Protein AF-A0A9P4YPD5-F1 (afdb_monomer_lite)

Radius of gyration: 24.47 Å; chains: 1; bounding box: 58×61×63 Å

Sequence (342 aa):
MALIPAIPLSTSDAGLWSPTLKDQITKSRWRDWAHVLINGTGILNNWKWPDIEGFEEFAGPKIHSAAWDHSVEFEGKLFVYAVVDLDLSGQVLESELKKGDGTEAPGNRQYTFTGADKKGFREDPGSHLEFRKEIEADINIITEEMNRRMGPGNEKLKEFIIPKWSPGCRRISPGDGYLEALVQPNVEPVYGGIKQAVPGGLVSDDGMFHNMDVLACATDFNGAFKPAFKVVNGDGKTVQEDWGDSVNFHFDTFHRTTVFQEECRSWFKDGKIKNRVYLWPGPTVHFLKSIKDSRFEDYDIRWRYGNRFAYLGNGEVKASKMNDVHGLSPYVRSSDYDWDVE

pLDDT: mean 80.29, std 14.9, range [30.77, 96.25]

Secondary structure (DSSP, 8-state):
----PPPP-STTSTT-B--EEE-TTT--EEE--BS-------SS--B-----BTGGG--S-EEETTB--TT---TT--EEEE-SS-SSGGGSSSTTT------S-TTSTT----HHHHHHHHH-HHHHHHHHHHHHH----HHHHHHHHH-S--HHHHHHHS-SS-TTSS-----TTHHHHTTSTT-----SPEEEEETTEEEETT--EEE-SEEEE---B---SS-SS--B-TTS-BHHHH--SHHHHHHHHHHTTSGGGSS--BGGGTTBSSS---S-SS-HHHHHHHHHS--GGGGTPPPSSS-TTGGGTTS--HHHHHT-HHHH-TT--SS-------

InterPro domains:
  IPR036188 FAD/NAD(P)-binding domain superfamily [G3DSA:3.50.50.60] (8-84)
  IPR036188 FAD/NAD(P)-binding domain superfamily [SSF51905] (47-219)

Organism: NCBI:txid1094350

Foldseek 3Di:
DAFDFDQPPDPVCPQKGWGWDADPVVRDIDIDIDNDDDDPCDFFQADDDDPAACPVQAQAAEAELNGGDPVDDDPPWFDDAPDPDPAPSLAPPCVVPDDDDQPDDLLDLPHDDDPVNVVCVVVPVPVVLVSVLVNVVDDDDQLVVLDVLLDPDPVVVSVQPRDPAHPPLAPDDDHPPPSNVCNDPSHDDDRFDWRHAHHQGTAGPVRDGDGGNYYYYHNTRQGCPDPPYWDADNVRDTCVRVVDCAVLVVQQVLCPPPSNQQQDQYVLARRHRGHRGPDDQAAPLLVCVVPVDDPPCVVVDDDPDSHPPCVSPRHDDPCNVVVPSCLSCVVSDSDDDDTDSD

Structure (mmCIF, N/CA/C/O backbone):
data_AF-A0A9P4YPD5-F1
#
_entry.id   AF-A0A9P4YPD5-F1
#
loop_
_atom_site.group_PDB
_atom_site.id
_atom_site.type_symbol
_atom_site.label_atom_id
_atom_site.label_alt_id
_atom_site.label_comp_id
_atom_site.label_asym_id
_atom_site.label_entity_id
_atom_site.label_seq_id
_atom_site.pdbx_PDB_ins_code
_atom_site.Cartn_x
_atom_site.Cartn_y
_atom_site.Cartn_z
_atom_site.occupancy
_atom_site.B_iso_or_equiv
_atom_site.auth_seq_id
_atom_site.auth_comp_id
_atom_site.auth_asym_id
_atom_site.auth_atom_id
_atom_site.pdbx_PDB_model_num
ATOM 1 N N . MET A 1 1 ? -7.946 -13.852 -10.861 1.00 35.94 1 MET A N 1
ATOM 2 C CA . MET A 1 1 ? -7.508 -14.395 -12.170 1.00 35.94 1 MET A CA 1
ATOM 3 C C . MET A 1 1 ? -6.505 -15.500 -11.881 1.00 35.94 1 MET A C 1
ATOM 5 O O . MET A 1 1 ? -5.673 -15.269 -11.023 1.00 35.94 1 MET A O 1
ATOM 9 N N . ALA A 1 2 ? -6.606 -16.688 -12.479 1.00 30.77 2 ALA A N 1
ATOM 10 C CA . ALA A 1 2 ? -5.625 -17.763 -12.293 1.00 30.77 2 ALA A CA 1
ATOM 11 C C . ALA A 1 2 ? -5.105 -18.169 -13.670 1.00 30.77 2 ALA A C 1
ATOM 13 O O . ALA A 1 2 ? -5.659 -19.054 -14.311 1.00 30.77 2 ALA A O 1
ATOM 14 N N . LEU A 1 3 ? -4.080 -17.463 -14.136 1.00 37.81 3 LEU A N 1
ATOM 15 C CA . LEU A 1 3 ? -3.315 -17.858 -15.306 1.00 37.81 3 LEU A CA 1
ATOM 16 C C . LEU A 1 3 ? -2.596 -19.176 -14.991 1.00 37.81 3 LEU A C 1
ATOM 18 O O . LEU A 1 3 ? -2.247 -19.441 -13.842 1.00 37.81 3 LEU A O 1
ATOM 22 N N . ILE A 1 4 ? -2.486 -20.032 -15.998 1.00 35.66 4 ILE A N 1
ATOM 23 C CA . ILE A 1 4 ? -1.706 -21.269 -16.024 1.00 35.66 4 ILE A CA 1
ATOM 24 C C . ILE A 1 4 ? -1.250 -21.353 -17.480 1.00 35.66 4 ILE A C 1
ATOM 26 O O . ILE A 1 4 ? -2.119 -21.498 -18.341 1.00 35.66 4 ILE A O 1
ATOM 30 N N . PRO A 1 5 ? 0.043 -21.198 -17.797 1.00 40.75 5 PRO A N 1
ATOM 31 C CA . PRO A 1 5 ? 0.482 -21.312 -19.181 1.00 40.75 5 PRO A CA 1
ATOM 32 C C . PRO A 1 5 ? 0.382 -22.743 -19.683 1.00 40.75 5 PRO A C 1
ATOM 34 O O . PRO A 1 5 ? 0.614 -23.704 -18.943 1.00 40.75 5 PRO A O 1
ATOM 37 N N . ALA A 1 6 ? 0.000 -22.859 -20.950 1.00 40.41 6 ALA A N 1
ATOM 38 C CA . ALA A 1 6 ? 0.037 -24.111 -21.673 1.00 40.41 6 ALA A CA 1
ATOM 39 C C . ALA A 1 6 ? 1.495 -24.544 -21.867 1.00 40.41 6 ALA A C 1
ATOM 41 O O . ALA A 1 6 ? 2.347 -23.750 -22.257 1.00 40.41 6 ALA A O 1
ATOM 42 N N . ILE A 1 7 ? 1.750 -25.825 -21.620 1.00 41.00 7 ILE A N 1
ATOM 43 C CA . ILE A 1 7 ? 2.896 -26.535 -22.189 1.00 41.00 7 ILE A CA 1
ATOM 44 C C . ILE A 1 7 ? 2.748 -26.409 -23.718 1.00 41.00 7 ILE A C 1
ATOM 46 O O . ILE A 1 7 ? 1.640 -26.668 -24.203 1.00 41.00 7 ILE A O 1
ATOM 50 N N . PRO A 1 8 ? 3.776 -25.986 -24.478 1.00 40.56 8 PRO A N 1
ATOM 51 C CA . PRO A 1 8 ? 3.648 -25.804 -25.921 1.00 40.56 8 PRO A CA 1
ATOM 52 C C . PRO A 1 8 ? 3.219 -27.126 -26.568 1.00 40.56 8 PRO A C 1
ATOM 54 O O . PRO A 1 8 ? 3.899 -28.143 -26.434 1.00 40.56 8 PRO A O 1
ATOM 57 N N . LEU A 1 9 ? 2.054 -27.123 -27.224 1.00 40.12 9 LEU A N 1
ATOM 58 C CA . LEU A 1 9 ? 1.466 -28.320 -27.834 1.00 40.12 9 LEU A CA 1
ATOM 59 C C . LEU A 1 9 ? 1.950 -28.556 -29.272 1.00 40.12 9 LEU A C 1
ATOM 61 O O . LEU A 1 9 ? 1.654 -29.605 -29.839 1.00 40.12 9 LEU A O 1
ATOM 65 N N . SER A 1 10 ? 2.726 -27.641 -29.858 1.00 41.81 10 SER A N 1
ATOM 66 C CA . SER A 1 10 ? 3.400 -27.840 -31.145 1.00 41.81 10 SER A CA 1
ATOM 67 C C . SER A 1 10 ? 4.418 -26.726 -31.429 1.00 41.81 10 SER A C 1
ATOM 69 O O . SER A 1 10 ? 4.403 -25.672 -30.793 1.00 41.81 10 SER A O 1
ATOM 71 N N . THR A 1 11 ? 5.289 -26.926 -32.423 1.00 48.66 11 THR A N 1
ATOM 72 C CA . THR A 1 11 ? 6.271 -25.928 -32.887 1.00 48.66 11 THR A CA 1
ATOM 73 C C . THR A 1 11 ? 5.645 -24.671 -33.509 1.00 48.66 11 THR A C 1
ATOM 75 O O . THR A 1 11 ? 6.367 -23.703 -33.725 1.00 48.66 11 THR A O 1
ATOM 78 N N . SER A 1 12 ? 4.334 -24.652 -33.798 1.00 54.19 12 SER A N 1
ATOM 79 C CA . SER A 1 12 ? 3.632 -23.464 -34.314 1.00 54.19 12 SER A CA 1
ATOM 80 C C . SER A 1 12 ? 3.161 -22.492 -33.228 1.00 54.19 12 SER A C 1
ATOM 82 O O . SER A 1 12 ? 2.806 -21.368 -33.562 1.00 54.19 12 SER A O 1
ATOM 84 N N . ASP A 1 13 ? 3.197 -22.888 -31.949 1.00 59.34 13 ASP A N 1
ATOM 85 C CA . ASP A 1 13 ? 2.732 -22.068 -30.814 1.00 59.34 13 ASP A CA 1
ATOM 86 C C . ASP A 1 13 ? 3.888 -21.389 -30.051 1.00 59.34 13 ASP A C 1
ATOM 88 O O . ASP A 1 13 ? 3.705 -20.844 -28.958 1.00 59.34 13 ASP A O 1
ATOM 92 N N . ALA A 1 14 ? 5.106 -21.435 -30.602 1.00 66.06 14 ALA A N 1
ATOM 93 C CA . ALA A 1 14 ? 6.275 -20.812 -29.995 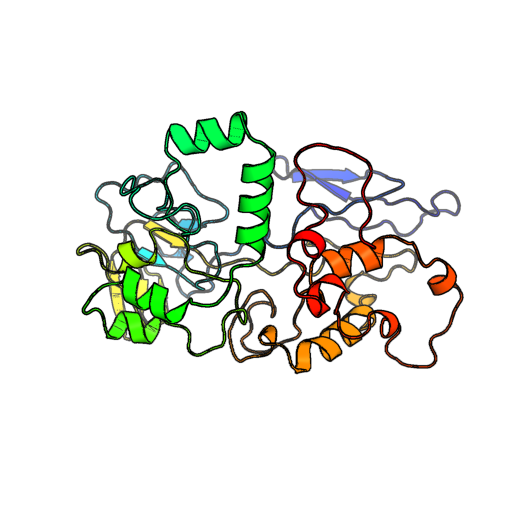1.00 66.06 14 ALA A CA 1
ATOM 94 C C . ALA A 1 14 ? 6.070 -19.290 -29.873 1.00 66.06 14 ALA A C 1
ATOM 96 O O . ALA A 1 14 ? 5.878 -18.597 -30.869 1.00 66.06 14 ALA A O 1
ATOM 97 N N . GLY A 1 15 ? 6.127 -18.770 -28.643 1.00 75.56 15 GLY A N 1
ATOM 98 C CA . GLY A 1 15 ? 6.009 -17.334 -28.364 1.00 75.56 15 GLY A CA 1
ATOM 99 C C . GLY A 1 15 ? 4.598 -16.830 -28.040 1.00 75.56 15 GLY A C 1
ATOM 100 O O . GLY A 1 15 ? 4.417 -15.620 -27.927 1.00 75.56 15 GLY A O 1
ATOM 101 N N . LEU A 1 16 ? 3.609 -17.714 -27.860 1.00 86.06 16 LEU A N 1
ATOM 102 C CA . LEU A 1 16 ? 2.259 -17.326 -27.438 1.00 86.06 16 LEU A CA 1
ATOM 103 C C . LEU A 1 16 ? 2.014 -17.583 -25.947 1.00 86.06 16 LEU A C 1
ATOM 105 O O . LEU A 1 16 ? 2.324 -18.646 -25.409 1.00 86.06 16 LEU A O 1
ATOM 109 N N . TRP A 1 17 ? 1.357 -16.631 -25.287 1.00 86.50 17 TRP A N 1
ATOM 110 C CA . TRP A 1 17 ? 0.732 -16.854 -23.988 1.00 86.50 17 TRP A CA 1
ATOM 111 C C . TRP A 1 17 ? -0.620 -17.533 -24.179 1.00 86.50 17 TRP A C 1
ATOM 113 O O . TRP A 1 17 ? -1.399 -17.122 -25.031 1.00 86.50 17 TRP A O 1
ATOM 123 N N . SER A 1 18 ? -0.922 -18.530 -23.347 1.00 87.75 18 SER A N 1
ATOM 124 C CA . SER A 1 18 ? -2.213 -19.238 -23.334 1.00 87.75 18 SER A CA 1
ATOM 125 C C . SER A 1 18 ? -2.887 -19.127 -21.959 1.00 87.75 18 SER A C 1
ATOM 127 O O . SER A 1 18 ? -2.856 -20.079 -21.174 1.00 87.75 18 SER A O 1
ATOM 129 N N . PRO A 1 19 ? -3.425 -17.950 -21.595 1.00 88.06 19 PRO A N 1
ATOM 130 C CA . PRO A 1 19 ? -4.127 -17.743 -20.335 1.00 88.06 19 PRO A CA 1
ATOM 131 C C . PRO A 1 19 ? -5.354 -18.657 -20.180 1.00 88.06 19 PRO A C 1
ATOM 133 O O . PRO A 1 19 ? -6.169 -18.807 -21.086 1.00 88.06 19 PRO A O 1
ATOM 136 N N . THR A 1 20 ? -5.546 -19.203 -18.976 1.00 90.62 20 THR A N 1
ATOM 137 C CA . THR A 1 20 ? -6.853 -19.722 -18.545 1.00 90.62 20 THR A CA 1
ATOM 138 C C . THR A 1 20 ? -7.568 -18.637 -17.747 1.00 90.62 20 THR A C 1
ATOM 140 O O . THR A 1 20 ? -7.049 -18.140 -16.747 1.00 90.62 20 THR A O 1
ATOM 143 N N . LEU A 1 21 ? -8.765 -18.266 -18.183 1.00 87.94 21 LEU A N 1
ATOM 144 C CA . LEU A 1 21 ? -9.577 -17.219 -17.577 1.00 87.94 21 LEU A CA 1
ATOM 145 C C . LEU A 1 21 ? -10.753 -17.843 -16.819 1.00 87.94 21 LEU A C 1
ATOM 147 O O . LEU A 1 21 ? -11.226 -18.932 -17.152 1.00 87.94 21 LEU A O 1
ATOM 151 N N . LYS A 1 22 ? -11.184 -17.175 -15.743 1.00 91.06 22 LYS A N 1
ATOM 152 C CA . LYS A 1 22 ? -12.322 -17.589 -14.915 1.00 91.06 22 LYS A CA 1
ATOM 153 C C . LYS A 1 22 ? -13.176 -16.380 -14.564 1.00 91.06 22 LYS A C 1
ATOM 155 O O . LYS A 1 22 ? -12.699 -15.478 -13.868 1.00 91.06 22 LYS A O 1
ATOM 160 N N . ASP A 1 23 ? -14.438 -16.432 -14.960 1.00 90.75 23 ASP A N 1
ATOM 161 C CA . ASP A 1 23 ? -15.464 -15.483 -14.544 1.00 90.75 23 ASP A CA 1
ATOM 162 C C . ASP A 1 23 ? -15.709 -15.625 -13.030 1.00 90.75 23 ASP A C 1
ATOM 164 O O . ASP A 1 23 ? -15.876 -16.730 -12.505 1.00 90.75 23 ASP A O 1
ATOM 168 N N . GLN A 1 24 ? -15.672 -14.515 -12.291 1.00 84.19 24 GLN A N 1
ATOM 169 C CA . GLN A 1 24 ? -15.830 -14.544 -10.835 1.00 84.19 24 GLN A CA 1
ATOM 170 C C . GLN A 1 24 ? -17.285 -14.694 -10.378 1.00 84.19 24 GLN A C 1
ATOM 172 O O . GLN A 1 24 ? -17.496 -15.146 -9.254 1.00 84.19 24 GLN A O 1
ATOM 177 N N . ILE A 1 25 ? -18.262 -14.400 -11.232 1.00 90.38 25 ILE A N 1
ATOM 178 C CA . ILE A 1 25 ? -19.697 -14.534 -10.971 1.00 90.38 25 ILE A CA 1
ATOM 179 C C . ILE A 1 25 ? -20.152 -15.925 -11.406 1.00 90.38 25 ILE A C 1
ATOM 181 O O . ILE A 1 25 ? -20.535 -16.744 -10.574 1.00 90.38 25 ILE A O 1
ATOM 185 N N . THR A 1 26 ? -20.032 -16.233 -12.700 1.00 95.88 26 THR A N 1
ATOM 186 C CA . THR A 1 26 ? -20.564 -17.484 -13.270 1.00 95.88 26 THR A CA 1
ATOM 187 C C . THR A 1 26 ? -19.680 -18.692 -12.977 1.00 95.88 26 THR A C 1
ATOM 189 O O . THR A 1 26 ? -20.095 -19.833 -13.162 1.00 95.88 26 THR A O 1
ATOM 192 N N . LYS A 1 27 ? -18.438 -18.453 -12.533 1.00 92.75 27 LYS A N 1
ATOM 193 C CA . LYS A 1 27 ? -17.387 -19.466 -12.333 1.00 92.75 27 LYS A CA 1
ATOM 194 C C . LYS A 1 27 ? -17.001 -20.231 -13.605 1.00 92.75 27 LYS A C 1
ATOM 196 O O . LYS A 1 27 ? -16.184 -21.153 -13.509 1.00 92.75 27 LYS A O 1
ATOM 201 N N . SER A 1 28 ? -17.523 -19.831 -14.766 1.00 94.44 28 SER A N 1
ATOM 202 C CA . SER A 1 28 ? -17.168 -20.389 -16.067 1.00 94.44 28 SER A CA 1
ATOM 203 C C . SER A 1 28 ? -15.684 -20.161 -16.368 1.00 94.44 28 SER A C 1
ATOM 205 O O . SER A 1 28 ? -15.061 -19.224 -15.856 1.00 94.44 28 SER A O 1
ATOM 207 N N . ARG A 1 29 ? -15.091 -21.066 -17.151 1.00 93.88 29 ARG A N 1
ATOM 208 C CA . ARG A 1 29 ? -13.669 -21.041 -17.503 1.00 93.88 29 ARG A CA 1
ATOM 209 C C . ARG A 1 29 ? -13.497 -21.188 -19.002 1.00 93.88 29 ARG A C 1
ATOM 211 O O . ARG A 1 29 ? -14.159 -22.024 -19.611 1.00 93.88 29 ARG A O 1
ATOM 218 N N . TRP A 1 30 ? -12.559 -20.441 -19.563 1.00 92.81 30 TRP A N 1
ATOM 219 C CA . TRP A 1 30 ? -12.167 -20.559 -20.962 1.00 92.81 30 TRP A CA 1
ATOM 220 C C . TRP A 1 30 ? -10.664 -20.334 -21.107 1.00 92.81 30 TRP A C 1
ATOM 222 O O . TRP A 1 30 ? -9.995 -19.889 -20.170 1.00 92.81 30 TRP A O 1
ATOM 232 N N . ARG A 1 31 ? -10.125 -20.696 -22.268 1.00 90.88 31 ARG A N 1
ATOM 233 C CA . ARG A 1 31 ? -8.748 -20.378 -22.643 1.00 90.88 31 ARG A CA 1
ATOM 234 C C . ARG A 1 31 ? -8.773 -19.259 -23.664 1.00 90.88 31 ARG A C 1
ATOM 236 O O . ARG A 1 31 ? -9.685 -19.207 -24.486 1.00 90.88 31 ARG A O 1
ATOM 243 N N . ASP A 1 32 ? -7.766 -18.415 -23.596 1.00 90.94 32 ASP A N 1
ATOM 244 C CA . ASP A 1 32 ? -7.518 -17.366 -24.574 1.00 90.94 32 ASP A CA 1
ATOM 245 C C . ASP A 1 32 ? -6.040 -17.404 -24.976 1.00 90.94 32 ASP A C 1
ATOM 247 O O . ASP A 1 32 ? -5.282 -18.237 -24.464 1.00 90.94 32 ASP A O 1
ATOM 251 N N . TRP A 1 33 ? -5.628 -16.532 -25.887 1.00 90.38 33 TRP A N 1
ATOM 252 C CA . TRP A 1 33 ? -4.246 -16.426 -26.334 1.00 90.38 33 TRP A CA 1
ATOM 253 C C . TRP A 1 33 ? -3.824 -14.970 -26.539 1.00 90.38 33 TRP A C 1
ATOM 255 O O . TRP A 1 33 ? -4.638 -14.101 -26.839 1.00 90.38 33 TRP A O 1
ATOM 265 N N . ALA A 1 34 ? -2.534 -14.691 -26.359 1.00 88.88 34 ALA A N 1
ATOM 266 C CA . ALA A 1 34 ? -1.975 -13.366 -26.609 1.00 88.88 34 ALA A CA 1
ATOM 267 C C . ALA A 1 34 ? -0.490 -13.437 -26.979 1.00 88.88 34 ALA A C 1
ATOM 269 O O . ALA A 1 34 ? 0.244 -14.289 -26.481 1.00 88.88 34 ALA A O 1
ATOM 270 N N . HIS A 1 35 ? -0.031 -12.486 -27.792 1.00 88.44 35 HIS A N 1
ATOM 271 C CA . HIS A 1 35 ? 1.401 -12.281 -28.044 1.00 88.44 35 HIS A CA 1
ATOM 272 C C . HIS A 1 35 ? 2.102 -11.637 -26.840 1.00 88.44 35 HIS A C 1
ATOM 274 O O . HIS A 1 35 ? 3.240 -11.963 -26.520 1.00 88.44 35 HIS A O 1
ATOM 280 N N . VAL A 1 36 ? 1.411 -10.726 -26.149 1.00 88.88 36 VAL A N 1
ATOM 281 C CA . VAL A 1 36 ? 1.935 -9.989 -24.996 1.00 88.88 36 VAL A CA 1
ATOM 282 C C . VAL A 1 36 ? 0.915 -10.057 -23.869 1.00 88.88 36 VAL A C 1
ATOM 284 O O . VAL A 1 36 ? -0.258 -9.750 -24.069 1.00 88.88 36 VAL A O 1
ATOM 287 N N . LEU A 1 37 ? 1.371 -10.443 -22.679 1.00 86.50 37 LEU A N 1
ATOM 288 C CA . LEU A 1 37 ? 0.565 -10.480 -21.465 1.00 86.50 37 LEU A CA 1
ATOM 289 C C . LEU A 1 37 ? 1.100 -9.445 -20.471 1.00 86.50 37 LEU A C 1
ATOM 291 O O . LEU A 1 37 ? 2.210 -9.588 -19.962 1.00 86.50 37 LEU A O 1
ATOM 295 N N . ILE A 1 38 ? 0.303 -8.416 -20.179 1.00 89.62 38 ILE A N 1
ATOM 296 C CA . ILE A 1 38 ? 0.653 -7.365 -19.215 1.00 89.62 38 ILE A CA 1
ATOM 297 C C . ILE A 1 38 ? -0.087 -7.631 -17.903 1.00 89.62 38 ILE A C 1
ATOM 299 O O . ILE A 1 38 ? -1.317 -7.670 -17.871 1.00 89.62 38 ILE A O 1
ATOM 303 N N . ASN A 1 39 ? 0.655 -7.804 -16.806 1.00 85.62 39 ASN A N 1
ATOM 304 C CA . ASN A 1 39 ? 0.067 -7.965 -15.479 1.00 85.62 39 ASN A CA 1
ATOM 305 C C . ASN A 1 39 ? -0.131 -6.607 -14.787 1.00 85.62 39 ASN A C 1
ATOM 307 O O . ASN A 1 39 ? 0.791 -6.083 -14.168 1.00 85.62 39 ASN A O 1
ATOM 311 N N . GLY A 1 40 ? -1.349 -6.074 -14.859 1.00 87.44 40 GLY A N 1
ATOM 312 C CA . GLY A 1 40 ? -1.745 -4.820 -14.212 1.00 87.44 40 GLY A CA 1
ATOM 313 C C . GLY A 1 40 ? -2.526 -4.988 -12.907 1.00 87.44 40 GLY A C 1
ATOM 314 O O . GLY A 1 40 ? -3.290 -4.098 -12.559 1.00 87.44 40 GLY A O 1
ATOM 315 N N . THR A 1 41 ? -2.413 -6.116 -12.192 1.00 84.56 41 THR A N 1
ATOM 316 C CA . THR A 1 41 ? -3.255 -6.351 -10.999 1.00 84.56 41 THR A CA 1
ATOM 317 C C . THR A 1 41 ? -2.930 -5.431 -9.819 1.00 84.56 41 THR A C 1
ATOM 319 O O . THR A 1 41 ? -3.747 -5.295 -8.915 1.00 84.56 41 THR A O 1
ATOM 322 N N . GLY A 1 42 ? -1.747 -4.814 -9.791 1.00 84.62 42 GLY A N 1
ATOM 323 C CA . GLY A 1 42 ? -1.244 -4.085 -8.624 1.00 84.62 42 GLY A CA 1
ATOM 324 C C . GLY A 1 42 ? -0.693 -5.015 -7.535 1.00 84.62 42 GLY A C 1
ATOM 325 O O . GLY A 1 42 ? -0.851 -6.235 -7.610 1.00 84.62 42 GLY A O 1
ATOM 326 N N . ILE A 1 43 ? -0.022 -4.429 -6.539 1.00 82.25 43 ILE A N 1
ATOM 327 C CA . ILE A 1 43 ? 0.669 -5.159 -5.456 1.00 82.25 43 ILE A CA 1
ATOM 328 C C . ILE A 1 43 ? -0.117 -5.206 -4.130 1.00 82.25 43 ILE A C 1
ATOM 330 O O . ILE A 1 43 ? 0.157 -6.064 -3.296 1.00 82.25 43 ILE A O 1
ATOM 334 N N . LEU A 1 44 ? -1.113 -4.325 -3.964 1.00 82.62 44 LEU A N 1
ATOM 335 C CA . LEU A 1 44 ? -1.984 -4.194 -2.786 1.00 82.62 44 LEU A CA 1
ATOM 336 C C . LEU A 1 44 ? -3.451 -4.439 -3.186 1.00 82.62 44 LEU A C 1
ATOM 338 O O . LEU A 1 44 ? -4.272 -3.529 -3.177 1.00 82.62 44 LEU A O 1
ATOM 342 N N . ASN A 1 45 ? -3.764 -5.657 -3.642 1.00 82.38 45 ASN A N 1
ATOM 343 C CA . ASN A 1 45 ? -5.127 -6.042 -4.060 1.00 82.38 45 ASN A CA 1
ATOM 344 C C . ASN A 1 45 ? -5.658 -7.307 -3.365 1.00 82.38 45 ASN A C 1
ATOM 346 O O . ASN A 1 45 ? -6.863 -7.545 -3.351 1.00 82.38 45 ASN A O 1
ATOM 350 N N . ASN A 1 46 ? -4.765 -8.125 -2.803 1.00 83.88 46 ASN A N 1
ATOM 351 C CA . ASN A 1 46 ? -5.090 -9.432 -2.247 1.00 83.88 46 ASN A CA 1
ATOM 352 C C . ASN A 1 46 ? -5.254 -9.320 -0.731 1.00 83.88 46 ASN A C 1
ATOM 354 O O . ASN A 1 46 ? -4.352 -9.678 0.028 1.00 83.88 46 ASN A O 1
ATOM 358 N N . TRP A 1 47 ? -6.368 -8.731 -0.310 1.00 85.75 47 TRP A N 1
ATOM 359 C CA . TRP A 1 47 ? -6.682 -8.528 1.099 1.00 85.75 47 TRP A CA 1
ATOM 360 C C . TRP A 1 47 ? -7.065 -9.842 1.789 1.00 85.75 47 TRP A C 1
ATOM 362 O O . TRP A 1 47 ? -7.406 -10.830 1.133 1.00 85.75 47 TRP A O 1
ATOM 372 N N . LYS A 1 48 ? -6.999 -9.864 3.121 1.00 83.19 48 LYS A N 1
ATOM 373 C CA . LYS A 1 48 ? -7.411 -11.013 3.935 1.00 83.19 48 LYS A CA 1
ATOM 374 C C . LYS A 1 48 ? -8.100 -10.554 5.208 1.00 83.19 48 LYS A C 1
ATOM 376 O O . LYS A 1 48 ? -7.791 -9.490 5.732 1.00 83.19 48 LYS A O 1
ATOM 381 N N . TRP A 1 49 ? -8.985 -11.398 5.719 1.00 89.19 49 TRP A N 1
ATOM 382 C CA . TRP A 1 49 ? -9.501 -11.263 7.075 1.00 89.19 49 TRP A CA 1
ATOM 383 C C . TRP A 1 49 ? -8.388 -11.448 8.119 1.00 89.19 49 TRP A C 1
ATOM 385 O O . TRP A 1 49 ? -7.377 -12.098 7.818 1.00 89.19 49 TRP A O 1
ATOM 395 N N . PRO A 1 50 ? -8.551 -10.888 9.332 1.00 86.44 50 PRO A N 1
ATOM 396 C CA . PRO A 1 50 ? -7.645 -11.169 10.436 1.00 86.44 50 PRO A CA 1
ATOM 397 C C . PRO A 1 50 ? -7.675 -12.658 10.785 1.00 86.44 50 PRO A C 1
ATOM 399 O O . PRO A 1 50 ? -8.726 -13.294 10.778 1.00 86.44 50 PRO A O 1
ATOM 402 N N . ASP A 1 51 ? -6.509 -13.191 11.131 1.00 87.94 51 ASP A N 1
ATOM 403 C CA . ASP A 1 51 ? -6.364 -14.547 11.654 1.00 87.94 51 ASP A CA 1
ATOM 404 C C . ASP A 1 51 ? -6.510 -14.505 13.183 1.00 87.94 51 ASP A C 1
ATOM 406 O O . ASP A 1 51 ? -5.518 -14.433 13.908 1.00 87.94 51 ASP A O 1
ATOM 410 N N . ILE A 1 52 ? -7.757 -14.419 13.660 1.00 90.31 52 ILE A N 1
ATOM 411 C CA . ILE A 1 52 ? -8.099 -14.428 15.091 1.00 90.31 52 ILE A CA 1
ATOM 412 C C . ILE A 1 52 ? -9.071 -15.566 15.402 1.00 90.31 52 ILE A C 1
ATOM 414 O O . ILE A 1 52 ? -9.963 -15.884 14.610 1.00 90.31 52 ILE A O 1
ATOM 418 N N . GLU A 1 53 ? -8.911 -16.172 16.576 1.00 95.12 53 GLU A N 1
ATOM 419 C CA . GLU A 1 53 ? -9.817 -17.208 17.071 1.00 95.12 53 GLU A CA 1
ATOM 420 C C . GLU A 1 53 ? -11.254 -16.667 17.151 1.00 95.12 53 GLU A C 1
ATOM 422 O O . GLU A 1 53 ? -11.465 -15.503 17.481 1.00 95.12 53 GLU A O 1
ATOM 427 N N . GLY A 1 54 ? -12.249 -17.483 16.796 1.00 95.12 54 GLY A N 1
ATOM 428 C CA . GLY A 1 54 ? -13.660 -17.093 16.872 1.00 95.12 54 GLY A CA 1
ATOM 429 C C . GLY A 1 54 ? -14.108 -16.012 15.876 1.00 95.12 54 GLY A C 1
ATOM 430 O O . GLY A 1 54 ? -15.229 -15.526 15.987 1.00 95.12 54 GLY A O 1
ATOM 431 N N . PHE A 1 55 ? -13.298 -15.628 14.874 1.00 93.56 55 PHE A N 1
ATOM 432 C CA . PHE A 1 55 ? -13.669 -14.593 13.883 1.00 93.56 55 PHE A CA 1
ATOM 433 C C . PHE A 1 55 ? -15.035 -14.839 13.212 1.00 93.56 55 PHE A C 1
ATOM 435 O O . PHE A 1 55 ? -15.797 -13.909 12.926 1.00 93.56 55 PHE A O 1
ATOM 442 N N . GLU A 1 56 ? -15.371 -16.107 12.968 1.00 94.88 56 GLU A N 1
ATOM 443 C CA . GLU A 1 56 ? -16.658 -16.486 12.382 1.00 94.88 56 GLU A CA 1
ATOM 444 C C . GLU A 1 56 ? -17.831 -16.448 13.366 1.00 94.88 56 GLU A C 1
ATOM 446 O O . GLU A 1 56 ? -18.979 -16.419 12.932 1.00 94.88 56 GLU A O 1
ATOM 451 N N . GLU A 1 57 ? -17.558 -16.391 14.669 1.00 95.50 57 GLU A N 1
ATOM 452 C CA . GLU A 1 57 ? -18.572 -16.345 15.723 1.00 95.50 57 GLU A CA 1
ATOM 453 C C . GLU A 1 57 ? -19.127 -14.940 15.951 1.00 95.50 57 GLU A C 1
ATOM 455 O O . GLU A 1 57 ? -20.222 -14.816 16.495 1.00 95.50 57 GLU A O 1
ATOM 460 N N . PHE A 1 58 ? -18.410 -13.890 15.530 1.00 94.44 58 PHE A N 1
ATOM 461 C CA . PHE A 1 58 ? -18.901 -12.516 15.612 1.00 94.44 58 PHE A CA 1
ATOM 462 C C . PHE A 1 58 ? -20.229 -12.377 14.854 1.00 94.44 58 PHE A C 1
ATOM 464 O O . PHE A 1 58 ? -20.297 -12.636 13.650 1.00 94.44 58 PHE A O 1
ATOM 471 N N . ALA A 1 59 ? -21.286 -11.976 15.565 1.00 94.88 59 ALA A N 1
ATOM 472 C CA . ALA A 1 59 ? -22.647 -11.990 15.032 1.00 94.88 59 ALA A CA 1
ATOM 473 C C . ALA A 1 59 ? -22.969 -10.767 14.158 1.00 94.88 59 ALA A C 1
ATOM 475 O O . ALA A 1 59 ? -23.912 -10.808 13.365 1.00 94.88 59 ALA A O 1
ATOM 476 N N . GLY A 1 60 ? -22.214 -9.677 14.321 1.00 91.81 60 GLY A N 1
ATOM 477 C CA . GLY A 1 60 ? -22.405 -8.439 13.575 1.00 91.81 60 GLY A CA 1
ATOM 478 C C . GLY A 1 60 ? -21.792 -8.461 12.167 1.00 91.81 60 GLY A C 1
ATOM 479 O O . GLY A 1 60 ? -21.068 -9.392 11.797 1.00 91.81 60 GLY A O 1
ATOM 480 N N . PRO A 1 61 ? -22.039 -7.415 11.357 1.00 92.38 61 PRO A N 1
ATOM 481 C CA . PRO A 1 61 ? -21.395 -7.254 10.060 1.00 92.38 61 PRO A CA 1
ATOM 482 C C . PRO A 1 61 ? -19.868 -7.169 10.180 1.00 92.38 61 PRO A C 1
ATOM 484 O O . PRO A 1 61 ? -19.334 -6.432 11.013 1.00 92.38 61 PRO A O 1
ATOM 487 N N . LYS A 1 62 ? -19.174 -7.891 9.297 1.00 91.12 62 LYS A N 1
ATOM 488 C CA . LYS A 1 62 ? -17.717 -7.846 9.120 1.00 91.12 62 LYS A CA 1
ATOM 489 C C . LYS A 1 62 ? -17.411 -7.124 7.816 1.00 91.12 62 LYS A C 1
ATOM 491 O O . LYS A 1 62 ? -17.870 -7.560 6.762 1.00 91.12 62 LYS A O 1
ATOM 496 N N . ILE A 1 63 ? -16.634 -6.048 7.876 1.00 90.44 63 ILE A N 1
ATOM 497 C CA . ILE A 1 63 ? -16.250 -5.260 6.698 1.00 90.44 63 ILE A CA 1
ATOM 498 C C . ILE A 1 63 ? -14.734 -5.139 6.613 1.00 90.44 63 ILE A C 1
ATOM 500 O O . ILE A 1 63 ? -14.059 -4.998 7.629 1.00 90.44 63 ILE A O 1
ATOM 504 N N . HIS A 1 64 ? -14.188 -5.192 5.401 1.00 89.19 64 HIS A N 1
ATOM 505 C CA . HIS A 1 64 ? -12.761 -4.991 5.163 1.00 89.19 64 HIS A CA 1
ATOM 506 C C . HIS A 1 64 ? -12.547 -3.672 4.418 1.00 89.19 64 HIS A C 1
ATOM 508 O O . HIS A 1 64 ? -13.286 -3.373 3.481 1.00 89.19 64 HIS A O 1
ATOM 514 N N . SER A 1 65 ? -11.518 -2.898 4.770 1.00 85.50 65 SER A N 1
ATOM 515 C CA . SER A 1 65 ? -11.220 -1.601 4.128 1.00 85.50 65 SER A CA 1
ATOM 516 C C . SER A 1 65 ? -11.060 -1.699 2.601 1.00 85.50 65 SER A C 1
ATOM 518 O O . SER A 1 65 ? -11.518 -0.836 1.860 1.00 85.50 65 SER A O 1
ATOM 520 N N . ALA A 1 66 ? -10.465 -2.792 2.117 1.00 86.56 66 ALA A N 1
ATOM 521 C CA . ALA A 1 66 ? -10.304 -3.098 0.689 1.00 86.56 66 ALA A CA 1
ATOM 522 C C . ALA A 1 66 ? -11.542 -3.706 -0.014 1.00 86.56 66 ALA A C 1
ATOM 524 O O . ALA A 1 66 ? -11.508 -3.927 -1.224 1.00 86.56 66 ALA A O 1
ATOM 525 N N . ALA A 1 67 ? -12.609 -4.021 0.722 1.00 88.25 67 ALA A N 1
ATOM 526 C CA . ALA A 1 67 ? -13.853 -4.597 0.205 1.00 88.25 67 ALA A CA 1
ATOM 527 C C . ALA A 1 67 ? -15.038 -4.068 1.021 1.00 88.25 67 ALA A C 1
ATOM 529 O O . ALA A 1 67 ? -15.753 -4.818 1.687 1.00 88.25 67 ALA A O 1
ATOM 530 N N . TRP A 1 68 ? -15.171 -2.744 1.017 1.00 87.81 68 TRP A N 1
ATOM 531 C CA . TRP A 1 68 ? -16.105 -2.032 1.875 1.00 87.81 68 TRP A CA 1
ATOM 532 C C . TRP A 1 68 ? -17.562 -2.322 1.500 1.00 87.81 68 TRP A C 1
ATOM 534 O O . TRP A 1 68 ? -17.955 -2.175 0.341 1.00 87.81 68 TRP A O 1
ATOM 544 N N . ASP A 1 69 ? -18.372 -2.700 2.489 1.00 88.69 69 ASP A N 1
ATOM 545 C CA . ASP A 1 69 ? -19.814 -2.870 2.321 1.00 88.69 69 ASP A CA 1
ATOM 546 C C . ASP A 1 69 ? -20.538 -1.567 2.685 1.00 88.69 69 ASP A C 1
ATOM 548 O O . ASP A 1 69 ? -20.713 -1.228 3.855 1.00 88.69 69 ASP A O 1
ATOM 552 N N . HIS A 1 70 ? -20.970 -0.831 1.661 1.00 89.19 70 HIS A N 1
ATOM 553 C CA . HIS A 1 70 ? -21.690 0.434 1.816 1.00 89.19 70 HIS A CA 1
ATOM 554 C C . HIS A 1 70 ? -23.128 0.280 2.340 1.00 89.19 70 HIS A C 1
ATOM 556 O O . HIS A 1 70 ? -23.778 1.291 2.592 1.00 89.19 70 HIS A O 1
ATOM 562 N N . SER A 1 71 ? -23.645 -0.946 2.485 1.00 90.69 71 SER A N 1
ATOM 563 C CA . SER A 1 71 ? -24.978 -1.185 3.052 1.00 90.69 71 SER A CA 1
ATOM 564 C C . SER A 1 71 ? -24.997 -1.192 4.585 1.00 90.69 71 SER A C 1
ATOM 566 O O . SER A 1 71 ? -26.067 -1.136 5.190 1.00 90.69 71 SER A O 1
ATOM 568 N N . VAL A 1 72 ? -23.826 -1.242 5.227 1.00 88.00 72 VAL A N 1
ATOM 569 C CA . VAL A 1 72 ? -23.715 -1.233 6.687 1.00 88.00 72 VAL A CA 1
ATOM 570 C C . VAL A 1 72 ? -23.901 0.189 7.215 1.00 88.00 72 VAL A C 1
ATOM 572 O O . VAL A 1 72 ? -23.084 1.071 6.972 1.00 88.00 72 VAL A O 1
ATOM 575 N N . GLU A 1 73 ? -24.972 0.410 7.976 1.00 84.62 73 GLU A N 1
ATOM 576 C CA . GLU A 1 73 ? -25.207 1.675 8.683 1.00 84.62 73 GLU A CA 1
ATOM 577 C C . GLU A 1 73 ? -24.374 1.758 9.970 1.00 84.62 73 GLU A C 1
ATOM 579 O O . GLU A 1 73 ? -24.276 0.765 10.696 1.00 84.62 73 GLU A O 1
ATOM 584 N N . PHE A 1 74 ? -23.823 2.936 10.278 1.00 82.06 74 PHE A N 1
ATOM 585 C CA . PHE A 1 74 ? -22.964 3.169 11.453 1.00 82.06 74 PHE A CA 1
ATOM 586 C C . PHE A 1 74 ? -23.600 4.056 12.532 1.00 82.06 74 PHE A C 1
ATOM 588 O O . PHE A 1 74 ? -23.127 4.068 13.667 1.00 82.06 74 PHE A O 1
ATOM 595 N N . GLU A 1 75 ? -24.666 4.788 12.203 1.00 82.94 75 GLU A N 1
ATOM 596 C CA . GLU A 1 75 ? -25.295 5.741 13.122 1.00 82.94 75 GLU A CA 1
ATOM 597 C C . GLU A 1 75 ? -25.812 5.032 14.385 1.00 82.94 75 GLU A C 1
ATOM 599 O O . GLU A 1 75 ? -26.548 4.047 14.305 1.00 82.94 75 GLU A O 1
ATOM 604 N N . GLY A 1 76 ? -25.409 5.526 15.560 1.00 75.94 76 GLY A N 1
ATOM 605 C CA . GLY A 1 76 ? -25.835 4.988 16.856 1.00 75.94 76 GLY A CA 1
ATOM 606 C C . GLY A 1 76 ? -25.277 3.607 17.227 1.00 75.94 76 GLY A C 1
ATOM 607 O O . GLY A 1 76 ? -25.707 3.055 18.238 1.00 75.94 76 GLY A O 1
ATOM 608 N N . LYS A 1 77 ? -24.338 3.048 16.451 1.00 77.50 77 LYS A N 1
ATOM 609 C CA . LYS A 1 77 ? -23.706 1.750 16.735 1.00 77.50 77 LYS A CA 1
ATOM 610 C C . LYS A 1 77 ? -22.394 1.898 17.499 1.00 77.50 77 LYS A C 1
ATOM 612 O O . LYS A 1 77 ? -21.628 2.834 17.267 1.00 77.50 77 LYS A O 1
ATOM 617 N N . LEU A 1 78 ? -22.105 0.941 18.379 1.00 65.62 78 LEU A N 1
ATOM 618 C CA . LEU A 1 78 ? -20.803 0.816 19.023 1.00 65.62 78 LEU A CA 1
ATOM 619 C C . LEU A 1 78 ? -19.825 0.193 18.022 1.00 65.62 78 LEU A C 1
ATOM 621 O O . LEU A 1 78 ? -19.936 -0.977 17.647 1.00 65.62 78 LEU A O 1
ATOM 625 N N . PHE A 1 79 ? -18.891 1.013 17.553 1.00 63.00 79 PHE A N 1
ATOM 626 C CA . PHE A 1 79 ? -17.969 0.681 16.476 1.00 63.00 79 PHE A CA 1
ATOM 627 C C . PHE A 1 79 ? -16.569 0.421 17.026 1.00 63.00 79 PHE A C 1
ATOM 629 O O . PHE A 1 79 ? -15.998 1.287 17.689 1.00 63.00 79 PHE A O 1
ATOM 636 N N . VAL A 1 80 ? -15.988 -0.738 16.706 1.00 61.34 80 VAL A N 1
ATOM 637 C CA . VAL A 1 80 ? -14.550 -0.960 16.888 1.00 61.34 80 VAL A CA 1
ATOM 638 C C . VAL A 1 80 ? -13.884 -1.025 15.524 1.00 61.34 80 VAL A C 1
ATOM 640 O O . VAL A 1 80 ? -14.124 -1.920 14.710 1.00 61.34 80 VAL A O 1
ATOM 643 N N . TYR A 1 81 ? -13.004 -0.053 15.304 1.00 60.53 81 TYR A N 1
ATOM 644 C CA . TYR A 1 81 ? -12.043 -0.067 14.218 1.00 60.53 81 TYR A CA 1
ATOM 645 C C . TYR A 1 81 ? -10.861 -0.950 14.632 1.00 60.53 81 TYR A C 1
ATOM 647 O O . TYR A 1 81 ? -9.964 -0.507 15.349 1.00 60.53 81 TYR A O 1
ATOM 655 N N . ALA A 1 82 ? -10.867 -2.223 14.231 1.00 52.56 82 ALA A N 1
ATOM 656 C CA . ALA A 1 82 ? -9.758 -3.127 14.511 1.00 52.56 82 ALA A CA 1
ATOM 657 C C . ALA A 1 82 ? -8.630 -2.868 13.498 1.00 52.56 82 ALA A C 1
ATOM 659 O O . ALA A 1 82 ? -8.569 -3.465 12.417 1.00 52.56 82 ALA A O 1
ATOM 660 N N . VAL A 1 83 ? -7.729 -1.945 13.849 1.00 57.84 83 VAL A N 1
ATOM 661 C CA . VAL A 1 83 ? -6.475 -1.735 13.117 1.00 57.84 83 VAL A CA 1
ATOM 662 C C . VAL A 1 83 ? -5.524 -2.872 13.458 1.00 57.84 83 VAL A C 1
ATOM 664 O O . VAL A 1 83 ? -4.844 -2.852 14.481 1.00 57.84 83 VAL A O 1
ATOM 667 N N . VAL A 1 84 ? -5.446 -3.862 12.578 1.00 50.12 84 VAL A N 1
ATOM 668 C CA . VAL A 1 84 ? -4.309 -4.779 12.560 1.00 50.12 84 VAL A CA 1
ATOM 669 C C . VAL A 1 84 ? -3.353 -4.236 11.503 1.00 50.12 84 VAL A C 1
ATOM 671 O O . VAL A 1 84 ? -3.514 -4.505 10.322 1.00 50.12 84 VAL A O 1
ATOM 674 N N . ASP A 1 85 ? -2.373 -3.463 11.969 1.00 49.94 85 ASP A N 1
ATOM 675 C CA . ASP A 1 85 ? -1.345 -2.733 11.208 1.00 49.94 85 ASP A CA 1
ATOM 676 C C . ASP A 1 85 ? -1.746 -1.328 10.701 1.00 49.94 85 ASP A C 1
ATOM 678 O O . ASP A 1 85 ? -2.702 -1.125 9.959 1.00 49.94 85 ASP A O 1
ATOM 682 N N . LEU A 1 86 ? -0.973 -0.321 11.123 1.00 50.03 86 LEU A N 1
ATOM 683 C CA . LEU A 1 86 ? -1.188 1.115 10.868 1.00 50.03 86 LEU A CA 1
ATOM 684 C C . LEU A 1 86 ? -0.734 1.566 9.465 1.00 50.03 86 LEU A C 1
ATOM 686 O O . LEU A 1 86 ? -0.457 2.747 9.240 1.00 50.03 86 LEU A O 1
ATOM 690 N N . ASP A 1 87 ? -0.660 0.649 8.504 1.00 49.66 87 ASP A N 1
ATOM 691 C CA . ASP A 1 87 ? -0.158 0.947 7.168 1.00 49.66 87 ASP A CA 1
ATOM 692 C C . ASP A 1 87 ? -1.351 1.260 6.233 1.00 49.66 87 ASP A C 1
ATOM 694 O O . ASP A 1 87 ? -2.104 0.382 5.822 1.00 49.66 87 ASP A O 1
ATOM 698 N N . LEU A 1 88 ? -1.518 2.552 5.899 1.00 42.94 88 LEU A N 1
ATOM 699 C CA . LEU A 1 88 ? -2.403 3.171 4.878 1.00 42.94 88 LEU A CA 1
ATOM 700 C C . LEU A 1 88 ? -3.919 2.929 4.932 1.00 42.94 88 LEU A C 1
ATOM 702 O O . LEU A 1 88 ? -4.679 3.877 4.748 1.00 42.94 88 LEU A O 1
ATOM 706 N N . SER A 1 89 ? -4.380 1.693 5.111 1.00 41.56 89 SER A N 1
ATOM 707 C CA . SER A 1 89 ? -5.788 1.329 4.898 1.00 41.56 89 SER A CA 1
ATOM 708 C C . SER A 1 89 ? -6.731 1.913 5.960 1.00 41.56 89 SER A C 1
ATOM 710 O O . SER A 1 89 ? -7.918 2.091 5.699 1.00 41.56 89 SER A O 1
ATOM 712 N N . GLY A 1 90 ? -6.158 2.316 7.102 1.00 39.59 90 GLY A N 1
ATOM 713 C CA .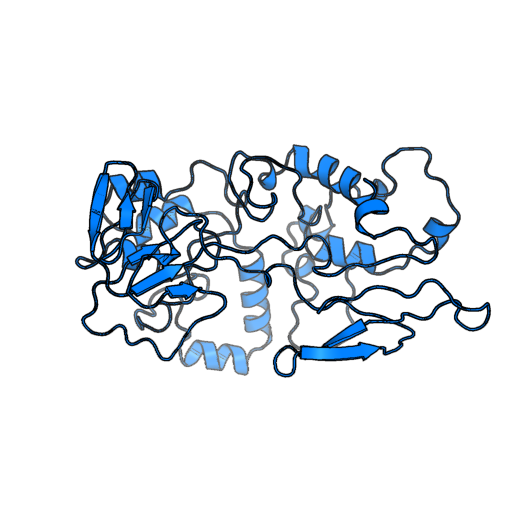 GLY A 1 90 ? -6.795 3.036 8.204 1.00 39.59 90 GLY A CA 1
ATOM 714 C C . GLY A 1 90 ? -7.340 4.435 7.888 1.00 39.59 90 GLY A C 1
ATOM 715 O O . GLY A 1 90 ? -8.164 4.960 8.626 1.00 39.59 90 GLY A O 1
ATOM 716 N N . GLN A 1 91 ? -6.828 5.081 6.834 1.00 46.97 91 GLN A N 1
ATOM 717 C CA . GLN A 1 91 ? -6.828 6.550 6.729 1.00 46.97 91 GLN A CA 1
ATOM 718 C C . GLN A 1 91 ? -7.931 7.124 5.829 1.00 46.97 91 GLN A C 1
ATOM 720 O O . GLN A 1 91 ? -8.174 8.324 5.854 1.00 46.97 91 GLN A O 1
ATOM 725 N N . VAL A 1 92 ? -8.592 6.287 5.022 1.00 40.50 92 VAL A N 1
ATOM 726 C CA . VAL A 1 92 ? -9.517 6.748 3.966 1.00 40.50 92 VAL A CA 1
ATOM 727 C C . VAL A 1 92 ? -10.931 7.028 4.497 1.00 40.50 92 VAL A C 1
ATOM 729 O O . VAL A 1 92 ? -11.701 7.735 3.858 1.00 40.50 92 VAL A O 1
ATOM 732 N N . LEU A 1 93 ? -11.292 6.499 5.667 1.00 39.44 93 LEU A N 1
ATOM 733 C CA . LEU A 1 93 ? -12.693 6.443 6.100 1.00 39.44 93 LEU A CA 1
ATOM 734 C C . LEU A 1 93 ? -13.205 7.696 6.824 1.00 39.44 93 LEU A C 1
ATOM 736 O O . LEU A 1 93 ? -14.415 7.861 6.930 1.00 39.44 93 LEU A O 1
ATOM 740 N N . GLU A 1 94 ? -12.330 8.599 7.275 1.00 44.72 94 GLU A N 1
ATOM 741 C CA . GLU A 1 94 ? -12.745 9.762 8.080 1.00 44.72 94 GLU A CA 1
ATOM 742 C C . GLU A 1 94 ? -12.486 11.128 7.431 1.00 44.72 94 GLU A C 1
ATOM 744 O O . GLU A 1 94 ? -13.073 12.119 7.867 1.00 44.72 94 GLU A O 1
ATOM 749 N N . SER A 1 95 ? -11.693 11.212 6.353 1.00 40.84 95 SER A N 1
ATOM 750 C CA . SER A 1 95 ? -11.448 12.483 5.645 1.00 40.84 95 SER A CA 1
ATOM 751 C C . SER A 1 95 ? -12.713 13.078 5.003 1.00 40.84 95 SER A C 1
ATOM 753 O O . SER A 1 95 ? -12.747 14.260 4.676 1.00 40.84 95 SER A O 1
ATOM 755 N N . GLU A 1 96 ? -13.776 12.281 4.856 1.00 38.19 96 GLU A N 1
ATOM 756 C CA . GLU A 1 96 ? -15.112 12.726 4.431 1.00 38.19 96 GLU A CA 1
ATOM 757 C C . GLU A 1 96 ? -15.925 13.372 5.579 1.00 38.19 96 GLU A C 1
ATOM 759 O O . GLU A 1 96 ? -16.865 14.123 5.320 1.00 38.19 96 GLU A O 1
ATOM 764 N N . LEU A 1 97 ? -15.570 13.123 6.849 1.00 39.88 97 LEU A N 1
ATOM 765 C CA . LEU A 1 97 ? -16.402 13.456 8.016 1.00 39.88 97 LEU A CA 1
ATOM 766 C C . LEU A 1 97 ? -16.052 14.782 8.708 1.00 39.88 97 LEU A C 1
ATOM 768 O O . LEU A 1 97 ? -16.835 15.253 9.534 1.00 39.88 97 LEU A O 1
ATOM 772 N N . LYS A 1 98 ? -14.931 15.438 8.376 1.00 40.66 98 LYS A N 1
ATOM 773 C CA . LYS A 1 98 ? -14.555 16.724 8.993 1.00 40.66 98 LYS A CA 1
ATOM 774 C C . LYS A 1 98 ? -14.058 17.731 7.955 1.00 40.66 98 LYS A C 1
ATOM 776 O O . LYS A 1 98 ? -12.940 17.653 7.464 1.00 40.66 98 LYS A O 1
ATOM 781 N N . LYS A 1 99 ? -14.910 18.713 7.640 1.00 39.75 99 LYS A N 1
ATOM 782 C CA . LYS A 1 99 ? -14.533 19.955 6.946 1.00 39.75 99 LYS A CA 1
ATOM 783 C C . LYS A 1 99 ? -14.258 21.057 7.974 1.00 39.75 99 LYS A C 1
ATOM 785 O O . LYS A 1 99 ? -15.159 21.395 8.737 1.00 39.75 99 LYS A O 1
ATOM 790 N N . GLY A 1 100 ? -13.076 21.667 7.898 1.00 42.50 100 GLY A N 1
ATOM 791 C CA . GLY A 1 100 ? -12.661 22.875 8.636 1.00 42.50 100 GLY A CA 1
ATOM 792 C C . GLY A 1 100 ? -11.391 22.598 9.446 1.00 42.50 100 GLY A C 1
ATOM 793 O O . GLY A 1 100 ? -11.367 21.598 10.145 1.00 42.50 100 GLY A O 1
ATOM 794 N N . ASP A 1 101 ? -10.311 23.375 9.354 1.00 42.28 101 ASP A N 1
ATOM 795 C CA . ASP A 1 101 ? -10.179 24.829 9.218 1.00 42.28 101 ASP A CA 1
ATOM 796 C C . ASP A 1 101 ? -9.034 25.253 8.262 1.00 42.28 101 ASP A C 1
ATOM 798 O O . ASP A 1 101 ? -7.851 25.036 8.478 1.00 42.28 101 ASP A O 1
ATOM 802 N N . GLY A 1 102 ? -9.374 25.909 7.151 1.00 47.06 102 GLY A N 1
ATOM 803 C CA . GLY A 1 102 ? -8.400 26.346 6.140 1.00 47.06 102 GLY A CA 1
ATOM 804 C C . GLY A 1 102 ? -7.550 27.558 6.545 1.00 47.06 102 GLY A C 1
ATOM 805 O O . GLY A 1 102 ? -7.635 28.585 5.875 1.00 47.06 102 GLY A O 1
ATOM 806 N N . THR A 1 103 ? -6.761 27.470 7.620 1.00 44.72 103 THR A N 1
ATOM 807 C CA . THR A 1 103 ? -5.896 28.571 8.099 1.00 44.72 103 THR A CA 1
ATOM 808 C C . THR A 1 103 ? -4.394 28.332 7.955 1.00 44.72 103 THR A C 1
ATOM 810 O O . THR A 1 103 ? -3.611 29.227 8.266 1.00 44.72 103 THR A O 1
ATOM 813 N N . GLU A 1 104 ? -3.966 27.160 7.494 1.00 53.16 104 GLU A N 1
ATOM 814 C CA . GLU A 1 104 ? -2.543 26.859 7.297 1.00 53.16 104 GLU A CA 1
ATOM 815 C C . GLU A 1 104 ? -2.028 27.316 5.915 1.00 53.16 104 GLU A C 1
ATOM 817 O O . GLU A 1 104 ? -2.802 27.796 5.096 1.00 53.16 104 GLU A O 1
ATOM 822 N N . ALA A 1 105 ? -0.718 27.253 5.655 1.00 57.25 105 ALA A N 1
ATOM 823 C CA . ALA A 1 105 ? -0.144 27.595 4.346 1.00 57.25 105 ALA A CA 1
ATOM 824 C C . ALA A 1 105 ? -0.330 26.439 3.336 1.00 57.25 105 ALA A C 1
ATOM 826 O O . ALA A 1 105 ? -0.397 25.288 3.768 1.00 57.25 105 ALA A O 1
ATOM 827 N N . PRO A 1 106 ? -0.336 26.693 2.010 1.00 50.94 106 PRO A N 1
ATOM 828 C CA . PRO A 1 106 ? -0.484 25.652 0.985 1.00 50.94 106 PRO A CA 1
ATOM 829 C C . PRO A 1 106 ? 0.467 24.453 1.106 1.00 50.94 106 PRO A C 1
ATOM 831 O O . PRO A 1 106 ? 0.099 23.359 0.688 1.00 50.94 106 PRO A O 1
ATOM 834 N N . GLY A 1 107 ? 1.664 24.644 1.675 1.00 51.31 107 GLY A N 1
ATOM 835 C CA . GLY A 1 107 ? 2.664 23.587 1.893 1.00 51.31 107 GLY A CA 1
ATOM 836 C C . GLY A 1 107 ? 2.379 22.650 3.074 1.00 51.31 107 GLY A C 1
ATOM 837 O O . GLY A 1 107 ? 3.070 21.649 3.244 1.00 51.31 107 GLY A O 1
ATOM 838 N N . ASN A 1 108 ? 1.357 22.928 3.884 1.00 57.44 108 ASN A N 1
ATOM 839 C CA . ASN A 1 108 ? 0.964 22.042 4.973 1.00 57.44 108 ASN A CA 1
ATOM 840 C C . ASN A 1 108 ? -0.007 20.963 4.478 1.00 57.44 108 ASN A C 1
ATOM 842 O O . ASN A 1 108 ? -0.852 21.208 3.617 1.00 57.44 108 ASN A O 1
ATOM 846 N N . ARG A 1 109 ? 0.067 19.763 5.071 1.00 56.06 109 ARG A N 1
ATOM 847 C CA . ARG A 1 109 ? -0.770 18.613 4.676 1.00 56.06 109 ARG A CA 1
ATOM 848 C C . ARG A 1 109 ? -2.278 18.895 4.766 1.00 56.06 109 ARG A C 1
ATOM 850 O O . ARG A 1 109 ? -3.022 18.403 3.929 1.00 56.06 109 ARG A O 1
ATOM 857 N N . GLN A 1 110 ? -2.708 19.761 5.689 1.00 58.75 110 GLN A N 1
ATOM 858 C CA . GLN A 1 110 ? -4.116 20.113 5.918 1.00 58.75 110 GLN A CA 1
ATOM 859 C C . GLN A 1 110 ? -4.511 21.478 5.325 1.00 58.75 110 GLN A C 1
ATOM 861 O O . GLN A 1 110 ? -5.166 22.291 5.977 1.00 58.75 110 GLN A O 1
ATOM 866 N N . TYR A 1 111 ? -4.141 21.760 4.072 1.00 64.12 111 TYR A N 1
ATOM 867 C CA . TYR A 1 111 ? -4.541 23.006 3.412 1.00 64.12 111 TYR A CA 1
ATOM 868 C C . TYR A 1 111 ? -5.849 22.884 2.617 1.00 64.12 111 TYR A C 1
ATOM 870 O O . TYR A 1 111 ? -5.944 22.165 1.620 1.00 64.12 111 TYR A O 1
ATOM 878 N N . THR A 1 112 ? -6.866 23.664 2.996 1.00 72.75 112 THR A N 1
ATOM 879 C CA . THR A 1 112 ? -8.054 23.847 2.148 1.00 72.75 112 THR A CA 1
ATOM 880 C C . THR A 1 112 ? -7.791 24.948 1.129 1.00 72.75 112 THR A C 1
ATOM 882 O O . THR A 1 112 ? -7.865 26.128 1.463 1.00 72.75 112 THR A O 1
ATOM 885 N N . PHE A 1 113 ? -7.576 24.569 -0.133 1.00 78.75 113 PHE A N 1
ATOM 886 C CA . PHE A 1 113 ? -7.392 25.538 -1.215 1.00 78.75 113 PHE A CA 1
ATOM 887 C C . PHE A 1 113 ? -8.571 26.515 -1.314 1.00 78.75 113 PHE A C 1
ATOM 889 O O . PHE A 1 113 ? -9.718 26.130 -1.599 1.00 78.75 113 PHE A O 1
ATOM 896 N N . THR A 1 114 ? -8.264 27.794 -1.118 1.00 83.06 114 THR A N 1
ATOM 897 C CA . THR A 1 114 ? -9.183 28.919 -1.237 1.00 83.06 114 THR A CA 1
ATOM 898 C C . THR A 1 114 ? -9.617 29.122 -2.691 1.00 83.06 114 THR A C 1
ATOM 900 O O . THR A 1 114 ? -9.080 28.539 -3.640 1.00 83.06 114 THR A O 1
ATOM 903 N N . GLY A 1 115 ? -10.621 29.980 -2.900 1.00 84.00 115 GLY A N 1
ATOM 904 C CA . GLY A 1 115 ? -10.998 30.406 -4.249 1.00 84.00 115 GLY A CA 1
ATOM 905 C C . GLY A 1 115 ? -9.851 31.107 -4.987 1.00 84.00 115 GLY A C 1
ATOM 906 O O . GLY A 1 115 ? -9.744 30.959 -6.203 1.00 84.00 115 GLY A O 1
ATOM 907 N N . ALA A 1 116 ? -8.983 31.815 -4.256 1.00 84.00 116 ALA A N 1
ATOM 908 C CA . ALA A 1 116 ? -7.815 32.482 -4.815 1.00 84.00 116 ALA A CA 1
ATOM 909 C C . ALA A 1 116 ? -6.749 31.473 -5.259 1.00 84.00 116 ALA A C 1
ATOM 911 O O . ALA A 1 116 ? -6.275 31.594 -6.382 1.00 84.00 116 ALA A O 1
ATOM 912 N N . ASP A 1 117 ? -6.457 30.434 -4.469 1.00 82.25 117 ASP A N 1
ATOM 913 C CA . ASP A 1 117 ? -5.464 29.413 -4.855 1.00 82.25 117 ASP A CA 1
ATOM 914 C C . ASP A 1 117 ? -5.938 28.620 -6.062 1.00 82.25 117 ASP A C 1
ATOM 916 O O . ASP A 1 117 ? -5.209 28.453 -7.029 1.00 82.25 117 ASP A O 1
ATOM 920 N N . LYS A 1 118 ? -7.208 28.194 -6.060 1.00 86.25 118 LYS A N 1
ATOM 921 C CA . LYS A 1 118 ? -7.800 27.476 -7.199 1.00 86.25 118 LYS A CA 1
ATOM 922 C C . LYS A 1 118 ? -7.793 28.323 -8.465 1.00 86.25 118 LYS A C 1
ATOM 924 O O . LYS A 1 118 ? -7.610 27.783 -9.554 1.00 86.25 118 LYS A O 1
ATOM 929 N N . LYS A 1 119 ? -8.029 29.632 -8.334 1.00 86.12 119 LYS A N 1
ATOM 930 C CA . LYS A 1 119 ? -7.915 30.577 -9.446 1.00 86.12 119 LYS A CA 1
ATOM 931 C C . LYS A 1 119 ? -6.455 30.698 -9.892 1.00 86.12 119 LYS A C 1
ATOM 933 O O . LYS A 1 119 ? -6.195 30.543 -11.078 1.00 86.12 119 LYS A O 1
ATOM 938 N N . GLY A 1 120 ? -5.523 30.857 -8.955 1.00 85.69 120 GLY A N 1
ATOM 939 C CA . GLY A 1 120 ? -4.082 30.884 -9.201 1.00 85.69 120 GLY A CA 1
ATOM 940 C C . GLY A 1 120 ? -3.594 29.641 -9.939 1.00 85.69 120 GLY A C 1
ATOM 941 O O . GLY A 1 120 ? -2.961 29.766 -10.972 1.00 85.69 120 GLY A O 1
ATOM 942 N N . PHE A 1 121 ? -3.990 28.439 -9.521 1.00 87.12 121 PHE A N 1
ATOM 943 C CA . PHE A 1 121 ? -3.599 27.200 -10.200 1.00 87.12 121 PHE A CA 1
ATOM 944 C C . PHE A 1 121 ? -4.142 27.070 -11.622 1.00 87.12 121 PHE A C 1
ATOM 946 O O . PHE A 1 121 ? -3.545 26.384 -12.450 1.00 87.12 121 PHE A O 1
ATOM 953 N N . ARG A 1 122 ? -5.292 27.692 -11.905 1.00 85.62 122 ARG A N 1
ATOM 954 C CA . ARG A 1 122 ? -5.892 27.699 -13.246 1.00 85.62 122 ARG A CA 1
ATOM 955 C C . ARG A 1 122 ? -5.258 28.746 -14.153 1.00 85.62 122 ARG A C 1
ATOM 957 O O . ARG A 1 122 ? -5.114 28.492 -15.342 1.00 85.62 122 ARG A O 1
ATOM 964 N N . GLU A 1 123 ? -4.946 29.917 -13.609 1.00 91.38 123 GLU A N 1
ATOM 965 C CA . GLU A 1 123 ? -4.474 31.078 -14.371 1.00 91.38 123 GLU A CA 1
ATOM 966 C C . GLU A 1 123 ? -2.943 31.162 -14.448 1.00 91.38 123 GLU A C 1
ATOM 968 O O . GLU A 1 123 ? -2.419 31.761 -15.384 1.00 91.38 123 GLU A O 1
ATOM 973 N N . ASP A 1 124 ? -2.232 30.512 -13.525 1.00 87.94 124 ASP A N 1
ATOM 974 C CA . ASP A 1 124 ? -0.773 30.424 -13.466 1.00 87.94 124 ASP A CA 1
ATOM 975 C C . ASP A 1 124 ? -0.300 28.960 -13.316 1.00 87.94 124 ASP A C 1
ATOM 977 O O . ASP A 1 124 ? 0.008 28.474 -12.218 1.00 87.94 124 ASP A O 1
ATOM 981 N N . PRO A 1 125 ? -0.215 28.222 -14.440 1.00 83.81 125 PRO A N 1
ATOM 982 C CA . PRO A 1 125 ? 0.282 26.849 -14.455 1.00 83.81 125 PRO A CA 1
ATOM 983 C C . PRO A 1 125 ? 1.734 26.703 -13.978 1.00 83.81 125 PRO A C 1
ATOM 985 O O . PRO A 1 125 ? 2.125 25.597 -13.600 1.00 83.81 125 PRO A O 1
ATOM 988 N N . GLY A 1 126 ? 2.531 27.781 -14.019 1.00 85.50 126 GLY A N 1
ATOM 989 C CA . GLY A 1 126 ? 3.918 27.792 -13.559 1.00 85.50 126 GLY A CA 1
ATOM 990 C C . GLY A 1 126 ? 3.984 27.660 -12.044 1.00 85.50 126 GLY A C 1
ATOM 991 O O . GLY A 1 126 ? 4.559 26.700 -11.541 1.00 85.50 126 GLY A O 1
ATOM 992 N N . SER A 1 127 ? 3.290 28.536 -11.318 1.00 81.75 127 SER A N 1
ATOM 993 C CA . SER A 1 127 ? 3.237 28.476 -9.850 1.00 81.75 127 SER A CA 1
ATOM 994 C C . SER A 1 127 ? 2.619 27.173 -9.324 1.00 81.75 127 SER A C 1
ATOM 996 O O . SER A 1 127 ? 3.064 26.634 -8.314 1.00 81.75 127 SER A O 1
ATOM 998 N N . HIS A 1 128 ? 1.628 26.604 -10.021 1.00 82.62 128 HIS A N 1
ATOM 999 C CA . HIS A 1 128 ? 1.088 25.288 -9.656 1.00 82.62 128 HIS A CA 1
ATOM 1000 C C . HIS A 1 128 ? 2.080 24.140 -9.911 1.00 82.62 128 HIS A C 1
ATOM 1002 O O . HIS A 1 128 ? 2.081 23.140 -9.192 1.00 82.62 128 HIS A O 1
ATOM 1008 N N . LEU A 1 129 ? 2.915 24.243 -10.949 1.00 83.75 129 LEU A N 1
ATOM 1009 C CA . LEU A 1 129 ? 3.981 23.275 -11.186 1.00 83.75 129 LEU A CA 1
ATOM 1010 C C . LEU A 1 129 ? 5.027 23.332 -10.069 1.00 83.75 129 LEU A C 1
ATOM 1012 O O . LEU A 1 129 ? 5.367 22.277 -9.541 1.00 83.75 129 LEU A O 1
ATOM 1016 N N . GLU A 1 130 ? 5.464 24.532 -9.691 1.00 81.94 130 GLU A N 1
ATOM 1017 C CA . GLU A 1 130 ? 6.401 24.754 -8.583 1.00 81.94 130 GLU A CA 1
ATOM 1018 C C . GLU A 1 130 ? 5.891 24.141 -7.283 1.00 81.94 130 GLU A C 1
ATOM 1020 O O . GLU A 1 130 ? 6.537 23.264 -6.716 1.00 81.94 130 GLU A O 1
ATOM 1025 N N . PHE A 1 131 ? 4.656 24.473 -6.906 1.00 81.69 131 PHE A N 1
ATOM 1026 C CA . PHE A 1 131 ? 3.992 23.924 -5.728 1.00 81.69 131 PHE A CA 1
ATOM 1027 C C . PHE A 1 131 ? 4.016 22.384 -5.670 1.00 81.69 131 PHE A C 1
ATOM 1029 O O . PHE A 1 131 ? 4.333 21.790 -4.641 1.00 81.69 131 PHE A O 1
ATOM 1036 N N . ARG A 1 132 ? 3.711 21.704 -6.786 1.00 82.75 132 ARG A N 1
ATOM 1037 C CA . ARG A 1 132 ? 3.736 20.230 -6.841 1.00 82.75 132 ARG A CA 1
ATOM 1038 C C . ARG A 1 132 ? 5.144 19.661 -6.696 1.00 82.75 132 ARG A C 1
ATOM 1040 O O . ARG A 1 132 ? 5.297 18.580 -6.135 1.00 82.75 132 ARG A O 1
ATOM 1047 N N . LYS A 1 133 ? 6.153 20.350 -7.232 1.00 78.75 133 LYS A N 1
ATOM 1048 C CA . LYS A 1 133 ? 7.552 19.920 -7.143 1.00 78.75 133 LYS A CA 1
ATOM 1049 C C . LYS A 1 133 ? 8.116 20.108 -5.735 1.00 78.75 133 LYS A C 1
ATOM 1051 O O . LYS A 1 133 ? 8.878 19.257 -5.289 1.00 78.75 133 LYS A O 1
ATOM 1056 N N . GLU A 1 134 ? 7.705 21.163 -5.036 1.00 75.06 134 GLU A N 1
ATOM 1057 C CA . GLU A 1 134 ? 8.059 21.401 -3.632 1.00 75.06 134 GLU A CA 1
ATOM 1058 C C . GLU A 1 134 ? 7.457 20.335 -2.703 1.00 75.06 134 GLU A C 1
ATOM 1060 O O . GLU A 1 134 ? 8.184 19.767 -1.893 1.00 75.06 134 GLU A O 1
ATOM 1065 N N . ILE A 1 135 ? 6.181 19.962 -2.883 1.00 71.31 135 ILE A N 1
ATOM 1066 C CA . ILE A 1 135 ? 5.551 18.881 -2.096 1.00 71.31 135 ILE A CA 1
ATOM 1067 C C . ILE A 1 135 ? 6.330 17.561 -2.205 1.00 71.31 135 ILE A C 1
ATOM 1069 O O . ILE A 1 135 ? 6.492 16.855 -1.212 1.00 71.31 135 ILE A O 1
ATOM 1073 N N . GLU A 1 136 ? 6.812 17.211 -3.400 1.00 66.88 136 GLU A N 1
ATOM 1074 C CA . GLU A 1 136 ? 7.610 15.993 -3.612 1.00 66.88 136 GLU A CA 1
ATOM 1075 C C . GLU A 1 136 ? 8.974 16.036 -2.895 1.00 66.88 136 GLU A C 1
ATOM 1077 O O . GLU A 1 136 ? 9.556 14.987 -2.616 1.00 66.88 136 GLU A O 1
ATOM 1082 N N . ALA A 1 137 ? 9.494 17.227 -2.586 1.00 63.31 137 ALA A N 1
ATOM 1083 C CA . ALA A 1 137 ? 10.778 17.411 -1.913 1.00 63.31 137 ALA A CA 1
ATOM 1084 C C . ALA A 1 137 ? 10.675 17.430 -0.374 1.00 63.31 137 ALA A C 1
ATOM 1086 O O . ALA A 1 137 ? 11.684 17.215 0.304 1.00 63.31 137 ALA A O 1
ATOM 1087 N N . ASP A 1 138 ? 9.477 17.636 0.181 1.00 61.91 138 ASP A N 1
ATOM 1088 C CA . ASP A 1 138 ? 9.265 17.869 1.611 1.00 61.91 138 ASP A CA 1
ATOM 1089 C C . ASP A 1 138 ? 8.927 16.596 2.400 1.00 61.91 138 ASP A C 1
ATOM 1091 O O . ASP A 1 138 ? 7.787 16.131 2.480 1.00 61.91 138 ASP A O 1
ATOM 1095 N N . ILE A 1 139 ? 9.929 16.047 3.089 1.00 58.09 139 ILE A N 1
ATOM 1096 C CA . ILE A 1 139 ? 9.751 15.007 4.108 1.00 58.09 139 ILE A CA 1
ATOM 1097 C C . ILE A 1 139 ? 10.788 15.250 5.198 1.00 58.09 139 ILE A C 1
ATOM 1099 O O . ILE A 1 139 ? 11.951 15.005 4.909 1.00 58.09 139 ILE A O 1
ATOM 1103 N N . ASN A 1 140 ? 10.420 15.670 6.426 1.00 53.31 140 ASN A N 1
ATOM 1104 C CA . ASN A 1 140 ? 11.309 15.449 7.592 1.00 53.31 140 ASN A CA 1
ATOM 1105 C C . ASN A 1 140 ? 10.785 15.660 9.031 1.00 53.31 140 ASN A C 1
ATOM 1107 O O . ASN A 1 140 ? 11.589 15.562 9.953 1.00 53.31 140 ASN A O 1
ATOM 1111 N N . ILE A 1 141 ? 9.494 15.888 9.309 1.00 63.62 141 ILE A N 1
ATOM 1112 C CA . ILE A 1 141 ? 9.075 16.208 10.697 1.00 63.62 141 ILE A CA 1
ATOM 1113 C C . ILE A 1 141 ? 7.818 15.437 11.126 1.00 63.62 141 ILE A C 1
ATOM 1115 O O . ILE A 1 141 ? 6.765 16.009 11.374 1.00 63.62 141 ILE A O 1
ATOM 1119 N N . ILE A 1 142 ? 7.906 14.105 11.212 1.00 72.69 142 ILE A N 1
ATOM 1120 C CA . ILE A 1 142 ? 6.749 13.276 11.610 1.00 72.69 142 ILE A CA 1
ATOM 1121 C C . ILE A 1 142 ? 6.476 13.386 13.117 1.00 72.69 142 ILE A C 1
ATOM 1123 O O . ILE A 1 142 ? 5.335 13.579 13.521 1.00 72.69 142 ILE A O 1
ATOM 1127 N N . THR A 1 143 ? 7.502 13.288 13.966 1.00 77.06 143 THR A N 1
ATOM 1128 C CA . THR A 1 143 ? 7.311 13.187 15.425 1.00 77.06 143 THR A CA 1
ATOM 1129 C C . THR A 1 143 ? 6.726 14.451 16.052 1.00 77.06 143 THR A C 1
ATOM 1131 O O . THR A 1 143 ? 5.806 14.361 16.868 1.00 77.06 143 THR A O 1
ATOM 1134 N N . GLU A 1 144 ? 7.246 15.629 15.701 1.00 76.44 144 GLU A N 1
ATOM 1135 C CA . GLU A 1 144 ? 6.726 16.895 16.238 1.00 76.44 144 GLU A CA 1
ATOM 1136 C C . GLU A 1 144 ? 5.291 17.124 15.759 1.00 76.44 144 GLU A C 1
ATOM 1138 O O . GLU A 1 144 ? 4.429 17.498 16.552 1.00 76.44 144 GLU A O 1
ATOM 1143 N N . GLU A 1 145 ? 5.008 16.780 14.502 1.00 77.81 145 GLU A N 1
ATOM 1144 C CA . GLU A 1 145 ? 3.679 16.916 13.918 1.00 77.81 145 GLU A CA 1
ATOM 1145 C C . GLU A 1 145 ? 2.658 15.975 14.568 1.00 77.81 145 GLU A C 1
ATOM 1147 O O . GLU A 1 145 ? 1.543 16.388 14.883 1.00 77.81 145 GLU A O 1
ATOM 1152 N N . MET A 1 146 ? 3.041 14.730 14.864 1.00 83.50 146 MET A N 1
ATOM 1153 C CA . MET A 1 146 ? 2.172 13.803 15.594 1.00 83.50 146 MET A CA 1
ATOM 1154 C C . MET A 1 146 ? 1.836 14.319 16.999 1.00 83.50 146 MET A C 1
ATOM 1156 O O . MET A 1 146 ? 0.686 14.227 17.431 1.00 83.50 146 MET A O 1
ATOM 1160 N N . ASN A 1 147 ? 2.818 14.892 17.704 1.00 84.62 147 ASN A N 1
ATOM 1161 C CA . ASN A 1 147 ? 2.589 15.506 19.014 1.00 84.62 147 ASN A CA 1
ATOM 1162 C C . ASN A 1 147 ? 1.663 16.722 18.921 1.00 84.62 147 ASN A C 1
ATOM 1164 O O . ASN A 1 147 ? 0.744 16.846 19.730 1.00 84.62 147 ASN A O 1
ATOM 1168 N N . ARG A 1 148 ? 1.889 17.595 17.932 1.00 84.75 148 ARG A N 1
ATOM 1169 C CA . ARG A 1 148 ? 1.066 18.783 17.688 1.00 84.75 148 ARG A CA 1
ATOM 1170 C C . ARG A 1 148 ? -0.393 18.400 17.436 1.00 84.75 148 ARG A C 1
ATOM 1172 O O . ARG A 1 148 ? -1.276 18.936 18.099 1.00 84.75 148 ARG A O 1
ATOM 1179 N N . ARG A 1 149 ? -0.633 17.444 16.533 1.00 82.38 149 ARG A N 1
ATOM 1180 C CA . ARG A 1 149 ? -1.976 17.023 16.098 1.00 82.38 149 ARG A CA 1
ATOM 1181 C C . ARG A 1 149 ? -2.791 16.316 17.183 1.00 82.38 149 ARG A C 1
ATOM 1183 O O . ARG A 1 149 ? -4.003 16.484 17.237 1.00 82.38 149 ARG A O 1
ATOM 1190 N N . MET A 1 150 ? -2.149 15.562 18.079 1.00 87.00 150 MET A N 1
ATOM 1191 C CA . MET A 1 150 ? -2.837 14.939 19.225 1.00 87.00 150 MET A CA 1
ATOM 1192 C C . MET A 1 150 ? -3.081 15.903 20.401 1.00 87.00 150 MET A C 1
ATOM 1194 O O . MET A 1 150 ? -3.828 15.564 21.320 1.00 87.00 150 MET A O 1
ATOM 1198 N N . GLY A 1 151 ? -2.456 17.087 20.402 1.00 87.62 151 GLY A N 1
ATOM 1199 C CA . GLY A 1 151 ? -2.621 18.094 21.450 1.00 87.62 151 GLY A CA 1
ATOM 1200 C C . GLY A 1 151 ? -2.042 17.693 22.822 1.00 87.62 151 GLY A C 1
ATOM 1201 O O . GLY A 1 151 ? -1.278 16.728 22.942 1.00 87.62 151 GLY A O 1
ATOM 1202 N N . PRO A 1 152 ? -2.342 18.452 23.893 1.00 90.75 152 PRO A N 1
ATOM 1203 C CA . PRO A 1 152 ? -1.895 18.134 25.253 1.00 90.75 152 PRO A CA 1
ATOM 1204 C C . PRO A 1 152 ? -2.583 16.873 25.818 1.00 90.75 152 PRO A C 1
ATOM 1206 O O . PRO A 1 152 ? -3.734 16.591 25.500 1.00 90.75 152 PRO A O 1
ATOM 1209 N N . GLY A 1 153 ? -1.897 16.131 26.698 1.00 92.56 153 GLY A N 1
ATOM 1210 C CA . GLY A 1 153 ? -2.406 14.883 27.291 1.00 92.56 153 GLY A CA 1
ATOM 1211 C C . GLY A 1 153 ? -2.183 13.646 26.412 1.00 92.56 153 GLY A C 1
ATOM 1212 O O . GLY A 1 153 ? -1.292 13.639 25.566 1.00 92.56 153 GLY A O 1
ATOM 1213 N N . ASN A 1 154 ? -2.983 12.590 26.613 1.00 91.56 154 ASN A N 1
ATOM 1214 C CA . ASN A 1 154 ? -2.932 11.343 25.829 1.00 91.56 154 ASN A CA 1
ATOM 1215 C C . ASN A 1 154 ? -1.562 10.633 25.841 1.00 91.56 154 ASN A C 1
ATOM 1217 O O . ASN A 1 154 ? -1.178 10.003 24.860 1.00 91.56 154 ASN A O 1
ATOM 1221 N N . GLU A 1 155 ? -0.821 10.707 26.952 1.00 94.00 155 GLU A N 1
ATOM 1222 C CA . GLU A 1 155 ? 0.568 10.218 27.029 1.00 94.00 155 GLU A CA 1
ATOM 1223 C C . GLU A 1 155 ? 0.709 8.734 26.663 1.00 94.00 155 GLU A C 1
ATOM 1225 O O . GLU A 1 155 ? 1.612 8.364 25.918 1.00 94.00 155 GLU A O 1
ATOM 1230 N N . LYS A 1 156 ? -0.240 7.890 27.091 1.00 92.12 156 LYS A N 1
ATOM 1231 C CA . LYS A 1 156 ? -0.259 6.464 26.729 1.00 92.12 156 LYS A CA 1
ATOM 1232 C C . LYS A 1 156 ? -0.463 6.247 25.223 1.00 92.12 156 LYS A C 1
ATOM 1234 O O . LYS A 1 156 ? 0.171 5.372 24.639 1.00 92.12 156 LYS A O 1
ATOM 1239 N N . LEU A 1 157 ? -1.313 7.057 24.587 1.00 90.62 157 LEU A N 1
ATOM 1240 C CA . LEU A 1 157 ? -1.527 7.022 23.139 1.00 90.62 157 LEU A CA 1
ATOM 1241 C C . LEU A 1 157 ? -0.279 7.479 22.391 1.00 90.62 157 LEU A C 1
ATOM 1243 O O . LEU A 1 157 ? 0.164 6.786 21.482 1.00 90.62 157 LEU A O 1
ATOM 1247 N N . LYS A 1 158 ? 0.311 8.605 22.803 1.00 90.88 158 LYS A N 1
ATOM 1248 C CA . LYS A 1 158 ? 1.547 9.143 22.224 1.00 90.88 158 LYS A CA 1
ATOM 1249 C C . LYS A 1 158 ? 2.688 8.138 22.305 1.00 90.88 158 LYS A C 1
ATOM 1251 O O . LYS A 1 158 ? 3.333 7.882 21.295 1.00 90.88 158 LYS A O 1
ATOM 1256 N N . GLU A 1 159 ? 2.894 7.526 23.470 1.00 91.00 159 GLU A N 1
ATOM 1257 C CA . GLU A 1 159 ? 3.914 6.492 23.662 1.00 91.00 159 GLU A CA 1
ATOM 1258 C C . GLU A 1 159 ? 3.706 5.287 22.733 1.00 91.00 159 GLU A C 1
ATOM 1260 O O . GLU A 1 159 ? 4.677 4.702 22.245 1.00 91.00 159 GLU A O 1
ATOM 1265 N N . PHE A 1 160 ? 2.447 4.921 22.487 1.00 87.75 160 PHE A N 1
ATOM 1266 C CA . PHE A 1 160 ? 2.093 3.781 21.652 1.00 87.75 160 PHE A CA 1
ATOM 1267 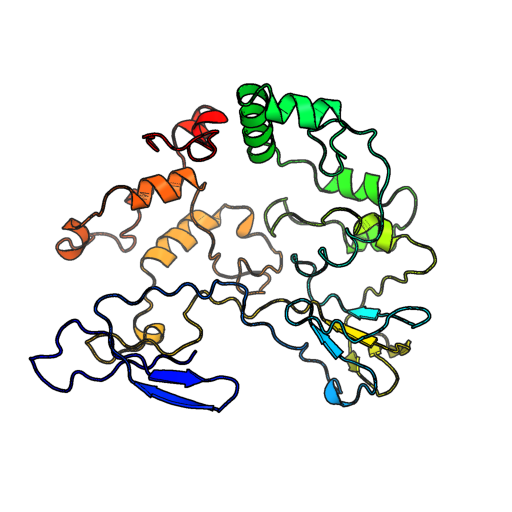C C . PHE A 1 160 ? 2.230 4.063 20.151 1.00 87.75 160 PHE A C 1
ATOM 1269 O O . PHE A 1 160 ? 2.776 3.237 19.421 1.00 87.75 160 PHE A O 1
ATOM 1276 N N . ILE A 1 161 ? 1.723 5.205 19.679 1.00 85.44 161 ILE A N 1
ATOM 1277 C CA . ILE A 1 161 ? 1.578 5.481 18.246 1.00 85.44 161 ILE A CA 1
ATOM 1278 C C . ILE A 1 161 ? 2.789 6.184 17.631 1.00 85.44 161 ILE A C 1
ATOM 1280 O O . ILE A 1 161 ? 3.041 6.013 16.439 1.00 85.44 161 ILE A O 1
ATOM 1284 N N . ILE A 1 162 ? 3.539 6.974 18.409 1.00 86.69 162 ILE A N 1
ATOM 1285 C CA . ILE A 1 162 ? 4.689 7.714 17.887 1.00 86.69 162 ILE A CA 1
ATOM 1286 C C . ILE A 1 162 ? 5.814 6.718 17.566 1.00 86.69 162 ILE A C 1
ATOM 1288 O O . ILE A 1 162 ? 6.294 6.015 18.463 1.00 86.69 162 ILE A O 1
ATOM 1292 N N . PRO A 1 163 ? 6.262 6.643 16.299 1.00 83.75 163 PRO A N 1
ATOM 1293 C CA . PRO A 1 163 ? 7.319 5.732 15.893 1.00 83.75 163 PRO A CA 1
ATOM 1294 C C . PRO A 1 163 ? 8.616 5.912 16.682 1.00 83.75 163 PRO A C 1
ATOM 1296 O O . PRO A 1 163 ? 9.093 7.025 16.889 1.00 83.75 163 PRO A O 1
ATOM 1299 N N . LYS A 1 164 ? 9.234 4.784 17.044 1.00 85.44 164 LYS A N 1
ATOM 1300 C CA . LYS A 1 164 ? 10.593 4.714 17.618 1.00 85.44 164 LYS A CA 1
ATOM 1301 C C . LYS A 1 164 ? 11.668 4.419 16.559 1.00 85.44 164 LYS A C 1
ATOM 1303 O O . LYS A 1 164 ? 12.826 4.207 16.899 1.00 85.44 164 LYS A O 1
ATOM 1308 N N . TRP A 1 165 ? 11.260 4.356 15.294 1.00 84.75 165 TRP A N 1
ATOM 1309 C CA . TRP A 1 165 ? 12.081 4.090 14.112 1.00 84.75 165 TRP A CA 1
ATOM 1310 C C . TRP A 1 165 ? 12.114 5.331 13.210 1.00 84.75 165 TRP A C 1
ATOM 1312 O O . TRP A 1 165 ? 11.226 6.184 13.291 1.00 84.75 165 TRP A O 1
ATOM 1322 N N . SER A 1 166 ? 13.125 5.437 12.350 1.00 84.00 166 SER A N 1
ATOM 1323 C CA . SER A 1 166 ? 13.355 6.608 11.500 1.00 84.00 166 SER A CA 1
ATOM 1324 C C . SER A 1 166 ? 12.255 6.797 10.447 1.00 84.00 166 SER A C 1
ATOM 1326 O O . SER A 1 166 ? 11.837 5.813 9.821 1.00 84.00 166 SER A O 1
ATOM 1328 N N . PRO A 1 167 ? 11.824 8.045 10.163 1.00 80.12 167 PRO A N 1
ATOM 1329 C CA . PRO A 1 167 ? 10.928 8.347 9.049 1.00 80.12 167 PRO A CA 1
ATOM 1330 C C . PRO A 1 167 ? 11.339 7.619 7.763 1.00 80.12 167 PRO A C 1
ATOM 1332 O O . PRO A 1 167 ? 12.496 7.655 7.353 1.00 80.12 167 PRO A O 1
ATOM 1335 N N . GLY A 1 168 ? 10.384 6.924 7.144 1.00 80.38 168 GLY A N 1
ATOM 1336 C CA . GLY A 1 168 ? 10.623 6.116 5.948 1.00 80.38 168 GLY A CA 1
ATOM 1337 C C . GLY A 1 168 ? 10.846 4.624 6.200 1.00 80.38 168 GLY A C 1
ATOM 1338 O O . GLY A 1 168 ? 10.734 3.860 5.247 1.00 80.38 168 GLY A O 1
ATOM 1339 N N . CYS A 1 169 ? 11.069 4.157 7.440 1.00 85.81 169 CYS A N 1
ATOM 1340 C CA . CYS A 1 169 ? 11.100 2.707 7.704 1.00 85.81 169 CYS A CA 1
ATOM 1341 C C . CYS A 1 169 ? 9.779 2.029 7.292 1.00 85.81 169 CYS A C 1
ATOM 1343 O O . CYS A 1 169 ? 9.784 0.937 6.715 1.00 85.81 169 CYS A O 1
ATOM 1345 N N . ARG A 1 170 ? 8.656 2.714 7.540 1.00 85.62 170 ARG A N 1
ATOM 1346 C CA . ARG A 1 170 ? 7.348 2.439 6.935 1.00 85.62 170 ARG A CA 1
ATOM 1347 C C . ARG A 1 170 ? 6.973 3.557 5.974 1.00 85.62 170 ARG A C 1
ATOM 1349 O O . ARG A 1 170 ? 7.562 4.642 6.003 1.00 85.62 170 ARG A O 1
ATOM 1356 N N . ARG A 1 171 ? 5.949 3.317 5.151 1.00 81.62 171 ARG A N 1
ATOM 1357 C CA . ARG A 1 171 ? 5.347 4.399 4.368 1.00 81.62 171 ARG A CA 1
ATOM 1358 C C . ARG A 1 171 ? 4.854 5.479 5.325 1.00 81.62 171 ARG A C 1
ATOM 1360 O O . ARG A 1 171 ? 4.289 5.174 6.368 1.00 81.62 171 ARG A O 1
ATOM 1367 N N . ILE A 1 172 ? 5.085 6.732 4.956 1.00 75.81 172 ILE A N 1
ATOM 1368 C CA . ILE A 1 172 ? 4.781 7.864 5.821 1.00 75.81 172 ILE A CA 1
ATOM 1369 C C . ILE A 1 172 ? 3.271 7.943 6.067 1.00 75.81 172 ILE A C 1
ATOM 1371 O O . ILE A 1 172 ? 2.474 8.046 5.137 1.00 75.81 172 ILE A O 1
ATOM 1375 N N . SER A 1 173 ? 2.927 7.899 7.345 1.00 72.88 173 SER A N 1
ATOM 1376 C CA . SER A 1 173 ? 1.600 7.924 7.954 1.00 72.88 173 SER A CA 1
ATOM 1377 C C . SER A 1 173 ? 1.709 8.693 9.283 1.00 72.88 173 SER A C 1
ATOM 1379 O O . SER A 1 173 ? 2.832 8.913 9.748 1.00 72.88 173 SER A O 1
ATOM 1381 N N . PRO A 1 174 ? 0.601 9.084 9.936 1.00 69.56 174 PRO A N 1
ATOM 1382 C CA . PRO A 1 174 ? -0.799 8.966 9.523 1.00 69.56 174 PRO A CA 1
ATOM 1383 C C . PRO A 1 174 ? -1.274 10.102 8.604 1.00 69.56 174 PRO A C 1
ATOM 1385 O O . PRO A 1 174 ? -0.688 11.185 8.572 1.00 69.56 174 PRO A O 1
ATOM 1388 N N . GLY A 1 175 ? -2.348 9.832 7.860 1.00 67.69 175 GLY A N 1
ATOM 1389 C CA . GLY A 1 175 ? -3.067 10.822 7.061 1.00 67.69 175 GLY A CA 1
ATOM 1390 C C . GLY A 1 175 ? -3.825 11.832 7.925 1.00 67.69 175 GLY A C 1
ATOM 1391 O O . GLY A 1 175 ? -3.775 11.803 9.161 1.00 67.69 175 GLY A O 1
ATOM 1392 N N . ASP A 1 176 ? -4.513 12.756 7.273 1.00 68.50 176 ASP A N 1
ATOM 1393 C CA . ASP A 1 176 ? -5.254 13.818 7.951 1.00 68.50 176 ASP A CA 1
ATOM 1394 C C . ASP A 1 176 ? -6.494 13.288 8.684 1.00 68.50 176 ASP A C 1
ATOM 1396 O O . ASP A 1 176 ? -7.057 12.260 8.313 1.00 68.50 176 ASP A O 1
ATOM 1400 N N . GLY A 1 177 ? -6.870 13.940 9.787 1.00 74.00 177 GLY A N 1
ATOM 1401 C CA . GLY A 1 177 ? -8.006 13.564 10.642 1.00 74.00 177 GLY A CA 1
ATOM 1402 C C . GLY A 1 177 ? -7.787 12.362 11.573 1.00 74.00 177 GLY A C 1
ATOM 1403 O O . GLY A 1 177 ? -8.430 12.285 12.617 1.00 74.00 177 GLY A O 1
ATOM 1404 N N . TYR A 1 178 ? -6.864 11.451 11.247 1.00 80.06 178 TYR A N 1
ATOM 1405 C CA . TYR A 1 178 ? -6.666 10.213 12.011 1.00 80.06 178 TYR A CA 1
ATOM 1406 C C . TYR A 1 178 ? -6.226 10.448 13.467 1.00 80.06 178 TYR A C 1
ATOM 1408 O O . TYR A 1 178 ? -6.796 9.879 14.394 1.00 80.06 178 TYR A O 1
ATOM 1416 N N . LEU A 1 179 ? -5.216 11.292 13.697 1.00 83.44 179 LEU A N 1
ATOM 1417 C CA . LEU A 1 179 ? -4.708 11.549 15.053 1.00 83.44 179 LEU A CA 1
ATOM 1418 C C . LEU A 1 179 ? -5.720 12.313 15.908 1.00 83.44 179 LEU A C 1
ATOM 1420 O O . LEU A 1 179 ? -5.845 12.062 17.103 1.00 83.44 179 LEU A O 1
ATOM 1424 N N . GLU A 1 180 ? -6.458 13.219 15.276 1.00 85.31 180 GLU A N 1
ATOM 1425 C CA . GLU A 1 180 ? -7.504 14.028 15.882 1.00 85.31 180 GLU A CA 1
ATOM 1426 C C . GLU A 1 180 ? -8.721 13.178 16.268 1.00 85.31 180 GLU A C 1
ATOM 1428 O O . GLU A 1 180 ? -9.424 13.508 17.225 1.00 85.31 180 GLU A O 1
ATOM 1433 N N . ALA A 1 181 ? -8.982 12.091 15.537 1.00 83.38 181 ALA A N 1
ATOM 1434 C CA . ALA A 1 181 ? -10.030 11.127 15.847 1.00 83.38 181 ALA A CA 1
ATOM 1435 C C . ALA A 1 181 ? -9.698 10.287 17.085 1.00 83.38 181 ALA A C 1
ATOM 1437 O O . ALA A 1 181 ? -10.550 10.112 17.953 1.00 83.38 181 ALA A O 1
ATOM 1438 N N . LEU A 1 182 ? -8.443 9.847 17.223 1.00 86.56 182 LEU A N 1
ATOM 1439 C CA . LEU A 1 182 ? -7.998 9.022 18.356 1.00 86.56 182 LEU A CA 1
ATOM 1440 C C . LEU A 1 182 ? -8.119 9.710 19.722 1.00 86.56 182 LEU A C 1
ATOM 1442 O O . LEU A 1 182 ? -8.088 9.032 20.746 1.00 86.56 182 LEU A O 1
ATOM 1446 N N . VAL A 1 183 ? -8.239 11.040 19.741 1.00 89.19 183 VAL A N 1
ATOM 1447 C CA . VAL A 1 183 ? -8.367 11.847 20.964 1.00 89.19 183 VAL A CA 1
ATOM 1448 C C . VAL A 1 183 ? -9.796 12.347 21.213 1.00 89.19 183 VAL A C 1
ATOM 1450 O O . VAL A 1 183 ? -10.015 13.149 22.121 1.00 89.19 183 VAL A O 1
ATOM 1453 N N . GLN A 1 184 ? -10.778 11.911 20.416 1.00 88.12 184 GLN A N 1
ATOM 1454 C CA . GLN A 1 184 ? -12.180 12.282 20.621 1.00 88.12 184 GLN A CA 1
ATOM 1455 C C . GLN A 1 184 ? -12.778 11.576 21.848 1.00 88.12 184 GLN A C 1
ATOM 1457 O O . GLN A 1 184 ? -12.435 10.430 22.130 1.00 88.12 184 GLN A O 1
ATOM 1462 N N . PRO A 1 185 ? -13.729 12.210 22.561 1.00 89.62 185 PRO A N 1
ATOM 1463 C CA . PRO A 1 185 ? -14.313 11.650 23.784 1.00 89.62 185 PRO A CA 1
ATOM 1464 C C . PRO A 1 185 ? -15.110 10.354 23.568 1.00 89.62 185 PRO A C 1
ATOM 1466 O O . PRO A 1 185 ? -15.395 9.648 24.530 1.00 89.62 185 PRO A O 1
ATOM 1469 N N . ASN A 1 186 ? -15.496 10.051 22.328 1.00 85.38 186 ASN A N 1
ATOM 1470 C CA . ASN A 1 186 ? -16.223 8.843 21.938 1.00 85.38 186 ASN A CA 1
ATOM 1471 C C . ASN A 1 186 ? -15.317 7.756 21.332 1.00 85.38 186 ASN A C 1
ATOM 1473 O O . ASN A 1 186 ? -15.834 6.805 20.751 1.00 85.38 186 ASN A O 1
ATOM 1477 N N . VAL A 1 187 ? -13.993 7.905 21.425 1.00 87.69 187 VAL A N 1
ATOM 1478 C CA . VAL A 1 187 ? -13.015 6.951 20.892 1.00 87.69 187 VAL A CA 1
ATOM 1479 C C . VAL A 1 187 ? -12.158 6.412 22.032 1.00 87.69 187 VAL A C 1
ATOM 1481 O O . VAL A 1 187 ? -11.601 7.169 22.823 1.00 87.69 187 VAL A O 1
ATOM 1484 N N . GLU A 1 188 ? -12.035 5.088 22.101 1.00 87.44 188 GLU A N 1
ATOM 1485 C CA . GLU A 1 188 ? -11.207 4.398 23.089 1.00 87.44 188 GLU A CA 1
ATOM 1486 C C . GLU A 1 188 ? -10.080 3.622 22.388 1.00 87.44 188 GLU A C 1
ATOM 1488 O O . GLU A 1 188 ? -10.337 2.596 21.753 1.00 87.44 188 GLU A O 1
ATOM 1493 N N . PRO A 1 189 ? -8.817 4.078 22.485 1.00 87.50 189 PRO A N 1
ATOM 1494 C CA . PRO A 1 189 ? -7.680 3.317 21.981 1.00 87.50 189 PRO A CA 1
ATOM 1495 C C . PRO A 1 189 ? -7.420 2.059 22.823 1.00 87.50 189 PRO A C 1
ATOM 1497 O O . PRO A 1 189 ? -7.180 2.142 24.030 1.00 87.50 189 PRO A O 1
ATOM 1500 N N . VAL A 1 190 ? -7.384 0.897 22.167 1.00 87.00 190 VAL A N 1
ATOM 1501 C CA . VAL A 1 190 ? -6.996 -0.390 22.766 1.00 87.00 190 VAL A CA 1
ATOM 1502 C C . VAL A 1 190 ? -5.553 -0.709 22.372 1.00 87.00 190 VAL A C 1
ATOM 1504 O O . VAL A 1 190 ? -5.197 -0.673 21.199 1.00 87.00 190 VAL A O 1
ATOM 1507 N N . TYR A 1 191 ? -4.708 -0.996 23.364 1.00 85.94 191 TYR A N 1
ATOM 1508 C CA . TYR A 1 191 ? -3.249 -1.099 23.191 1.00 85.94 191 TYR A CA 1
ATOM 1509 C C . TYR A 1 191 ? -2.732 -2.542 23.082 1.00 85.94 191 TYR A C 1
ATOM 1511 O O . TYR A 1 191 ? -1.573 -2.757 22.726 1.00 85.94 191 TYR A O 1
ATOM 1519 N N . GLY A 1 192 ? -3.560 -3.518 23.458 1.00 83.06 192 GLY A N 1
ATOM 1520 C CA . GLY A 1 192 ? -3.236 -4.943 23.405 1.00 83.06 192 GLY A CA 1
ATOM 1521 C C . GLY A 1 192 ? -3.609 -5.579 22.067 1.00 83.06 192 GLY A C 1
ATOM 1522 O O . GLY A 1 192 ? -4.280 -4.964 21.238 1.00 83.06 192 GLY A O 1
ATOM 1523 N N . GLY A 1 193 ? -3.184 -6.826 21.866 1.00 87.56 193 GLY A N 1
ATOM 1524 C CA . GLY A 1 193 ? -3.674 -7.643 20.765 1.00 87.56 193 GLY A CA 1
ATOM 1525 C C . GLY A 1 193 ? -5.094 -8.151 21.014 1.00 87.56 193 GLY A C 1
ATOM 1526 O O . GLY A 1 193 ? -5.670 -7.989 22.096 1.00 87.56 193 GLY A O 1
ATOM 1527 N N . ILE A 1 194 ? -5.657 -8.756 19.971 1.00 90.62 194 ILE A N 1
ATOM 1528 C CA . ILE A 1 194 ? -6.956 -9.422 20.014 1.00 90.62 194 ILE A CA 1
ATOM 1529 C C . ILE A 1 194 ? -6.700 -10.902 20.277 1.00 90.62 194 ILE A C 1
ATOM 1531 O O . ILE A 1 194 ? -6.056 -11.567 19.465 1.00 90.62 194 ILE A O 1
ATOM 1535 N N . LYS A 1 195 ? -7.266 -11.417 21.366 1.00 92.75 195 LYS A N 1
ATOM 1536 C CA . LYS A 1 195 ? -7.199 -12.833 21.714 1.00 92.75 195 LYS A CA 1
ATOM 1537 C C . LYS A 1 195 ? -8.170 -13.651 20.871 1.00 92.75 195 LYS A C 1
ATOM 1539 O O . LYS A 1 195 ? -7.785 -14.654 20.283 1.00 92.75 195 LYS A O 1
ATOM 1544 N N . GLN A 1 196 ? -9.432 -13.228 20.839 1.00 94.50 196 GLN A N 1
ATOM 1545 C CA . GLN A 1 196 ? -10.503 -13.906 20.108 1.00 94.50 196 GLN A CA 1
ATOM 1546 C C . GLN A 1 196 ? -11.670 -12.957 19.822 1.00 94.50 196 GLN A C 1
ATOM 1548 O O . GLN A 1 196 ? -11.881 -11.974 20.539 1.00 94.50 196 GLN A O 1
ATOM 1553 N N . ALA A 1 197 ? -12.460 -13.289 18.811 1.00 94.12 197 ALA A N 1
ATOM 1554 C CA . ALA A 1 197 ? -13.797 -12.761 18.617 1.00 94.12 197 ALA A CA 1
ATOM 1555 C C . ALA A 1 197 ? -14.836 -13.687 19.260 1.00 94.12 197 ALA A C 1
ATOM 1557 O O . ALA A 1 197 ? -14.658 -14.897 19.352 1.00 94.12 197 ALA A O 1
ATOM 1558 N N . VAL A 1 198 ? -15.922 -13.087 19.727 1.00 95.44 198 VAL A N 1
ATOM 1559 C CA . VAL A 1 198 ? -17.087 -13.745 20.324 1.00 95.44 198 VAL A CA 1
ATOM 1560 C C . VAL A 1 198 ? -18.352 -13.094 19.748 1.00 95.44 198 VAL A C 1
ATOM 1562 O O . VAL A 1 198 ? -18.264 -12.005 19.176 1.00 95.44 198 VAL A O 1
ATOM 1565 N N . PRO A 1 199 ? -19.555 -13.675 19.911 1.00 96.25 199 PRO A N 1
ATOM 1566 C CA . PRO A 1 199 ? -20.758 -13.162 19.249 1.00 96.25 199 PRO A CA 1
ATOM 1567 C C . PRO A 1 199 ? -21.058 -11.671 19.443 1.00 96.25 199 PRO A C 1
ATOM 1569 O O . PRO A 1 199 ? -21.510 -11.028 18.500 1.00 96.25 199 PRO A O 1
ATOM 1572 N N . GLY A 1 200 ? -20.781 -11.116 20.628 1.00 92.06 200 GLY A N 1
ATOM 1573 C CA . GLY A 1 200 ? -21.014 -9.699 20.942 1.00 92.06 200 GLY A CA 1
ATOM 1574 C C . GLY A 1 200 ? -19.810 -8.769 20.754 1.00 92.06 200 GLY A C 1
ATOM 1575 O O . GLY A 1 200 ? -19.925 -7.585 21.056 1.00 92.06 200 GLY A O 1
ATOM 1576 N N . GLY A 1 201 ? -18.647 -9.272 20.326 1.00 92.00 201 GLY A N 1
ATOM 1577 C CA . GLY A 1 201 ? -17.473 -8.425 20.108 1.00 92.00 201 GLY A CA 1
ATOM 1578 C C . GLY A 1 201 ? -16.130 -9.131 20.220 1.00 92.00 201 GLY A C 1
ATOM 1579 O O . GLY A 1 201 ? -15.977 -10.262 19.772 1.00 92.00 201 GLY A O 1
ATOM 1580 N N . LEU A 1 202 ? -15.134 -8.450 20.782 1.00 92.62 202 LEU A N 1
ATOM 1581 C CA . LEU A 1 202 ? -13.750 -8.920 20.843 1.00 92.62 202 LEU A CA 1
ATOM 1582 C C . LEU A 1 202 ? -13.281 -9.038 22.288 1.00 92.62 202 LEU A C 1
ATOM 1584 O O . LEU A 1 202 ? -13.679 -8.261 23.153 1.00 92.62 202 LEU A O 1
ATOM 1588 N N . VAL A 1 203 ? -12.399 -9.999 22.532 1.00 93.06 203 VAL A N 1
ATOM 1589 C CA . VAL A 1 203 ? -11.663 -10.133 23.787 1.00 93.06 203 VAL A CA 1
ATOM 1590 C C . VAL A 1 203 ? -10.200 -9.820 23.504 1.00 93.06 203 VAL A C 1
ATOM 1592 O O . VAL A 1 203 ? -9.594 -10.451 22.637 1.00 93.06 203 VAL A O 1
ATOM 1595 N N . SER A 1 204 ? -9.634 -8.850 24.211 1.00 91.62 204 SER A N 1
ATOM 1596 C CA . SER A 1 204 ? -8.214 -8.499 24.127 1.00 91.62 204 SER A CA 1
ATOM 1597 C C . SER A 1 204 ? -7.332 -9.497 24.885 1.00 91.62 204 SER A C 1
ATOM 1599 O O . SER A 1 204 ? -7.807 -10.324 25.668 1.00 91.62 204 SER A O 1
ATOM 1601 N N . ASP A 1 205 ? -6.021 -9.429 24.659 1.00 92.12 205 ASP A N 1
ATOM 1602 C CA . ASP A 1 205 ? -5.037 -10.329 25.284 1.00 92.12 205 ASP A CA 1
ATOM 1603 C C . ASP A 1 205 ? -5.019 -10.261 26.821 1.00 92.12 205 ASP A C 1
ATOM 1605 O O . ASP A 1 205 ? -4.695 -11.247 27.485 1.00 92.12 205 ASP A O 1
ATOM 1609 N N . ASP A 1 206 ? -5.403 -9.120 27.399 1.00 92.00 206 ASP A N 1
ATOM 1610 C CA . ASP A 1 206 ? -5.564 -8.926 28.846 1.00 92.00 206 ASP A CA 1
ATOM 1611 C C . ASP A 1 206 ? -6.903 -9.463 29.393 1.00 92.00 206 ASP A C 1
ATOM 1613 O O . ASP A 1 206 ? -7.157 -9.405 30.597 1.00 92.00 206 ASP A O 1
ATOM 1617 N N . GLY A 1 207 ? -7.744 -10.037 28.527 1.00 93.31 207 GLY A N 1
ATOM 1618 C CA . GLY A 1 207 ? -9.036 -10.621 28.871 1.00 93.31 207 GLY A CA 1
ATOM 1619 C C . GLY A 1 207 ? -10.192 -9.623 28.925 1.00 93.31 207 GLY A C 1
ATOM 1620 O O . GLY A 1 207 ? -11.300 -10.029 29.281 1.00 93.31 207 GLY A O 1
ATOM 1621 N N . MET A 1 208 ? -9.974 -8.349 28.581 1.00 93.19 208 MET A N 1
ATOM 1622 C CA . MET A 1 208 ? -11.042 -7.353 28.545 1.00 93.19 208 MET A CA 1
ATOM 1623 C C . MET A 1 208 ? -11.998 -7.616 27.377 1.00 93.19 208 MET A C 1
ATOM 1625 O O . MET A 1 208 ? -11.586 -7.917 26.258 1.00 93.19 208 MET A O 1
ATOM 1629 N N . PHE A 1 209 ? -13.301 -7.539 27.649 1.00 93.62 209 PHE A N 1
ATOM 1630 C CA . PHE A 1 209 ? -14.335 -7.677 26.629 1.00 93.62 209 PHE A CA 1
ATOM 1631 C C . PHE A 1 209 ? -14.719 -6.305 26.076 1.00 93.62 209 PHE A C 1
ATOM 1633 O O . PHE A 1 209 ? -15.095 -5.407 26.829 1.00 93.62 209 PHE A O 1
ATOM 1640 N N . HIS A 1 210 ? -14.679 -6.184 24.755 1.00 90.75 210 HIS A N 1
ATOM 1641 C CA . HIS A 1 210 ? -15.076 -5.007 24.001 1.00 90.75 210 HIS A CA 1
ATOM 1642 C C . HIS A 1 210 ? -16.336 -5.333 23.206 1.00 90.75 210 HIS A C 1
ATOM 1644 O O . HIS A 1 210 ? -16.286 -6.087 22.231 1.00 90.75 210 HIS A O 1
ATOM 1650 N N . ASN A 1 211 ? -17.464 -4.768 23.630 1.00 91.38 211 ASN A N 1
ATOM 1651 C CA . ASN A 1 211 ? -18.725 -4.884 22.904 1.00 91.38 211 ASN A CA 1
ATOM 1652 C C . ASN A 1 211 ? -18.632 -4.137 21.562 1.00 91.38 211 ASN A C 1
ATOM 1654 O O . ASN A 1 211 ? -18.025 -3.068 21.505 1.00 91.38 211 ASN A O 1
ATOM 1658 N N . MET A 1 212 ? -19.233 -4.669 20.497 1.00 88.25 212 MET A N 1
ATOM 1659 C CA . MET A 1 212 ? -19.347 -3.964 19.212 1.00 88.25 212 MET A CA 1
ATOM 1660 C C . MET A 1 212 ? -20.450 -4.542 18.331 1.00 88.25 212 MET A C 1
ATOM 1662 O O . MET A 1 212 ? -20.691 -5.747 18.325 1.00 88.25 212 MET A O 1
ATOM 1666 N N . ASP A 1 213 ? -21.058 -3.676 17.526 1.00 89.94 213 ASP A N 1
ATOM 1667 C CA . ASP A 1 213 ? -22.103 -4.060 16.574 1.00 89.94 213 ASP A CA 1
ATOM 1668 C C . ASP A 1 213 ? -21.539 -4.376 15.184 1.00 89.94 213 ASP A C 1
ATOM 1670 O O . ASP A 1 213 ? -22.144 -5.125 14.421 1.00 89.94 213 ASP A O 1
ATOM 1674 N N . VAL A 1 214 ? -20.389 -3.788 14.836 1.00 90.12 214 VAL A N 1
ATOM 1675 C CA . VAL A 1 214 ? -19.727 -3.920 13.530 1.00 90.12 214 VAL A CA 1
ATOM 1676 C C . VAL A 1 214 ? -18.228 -4.099 13.741 1.00 90.12 214 VAL A C 1
ATOM 1678 O O . VAL A 1 214 ? -17.621 -3.361 14.518 1.00 90.12 214 VAL A O 1
ATOM 1681 N N . LEU A 1 215 ? -17.634 -5.039 13.003 1.00 89.38 215 LEU A N 1
ATOM 1682 C CA . LEU A 1 215 ? -16.195 -5.272 12.979 1.00 89.38 215 LEU A CA 1
ATOM 1683 C C . LEU A 1 215 ? -15.612 -4.779 11.652 1.00 89.38 215 LEU A C 1
ATOM 1685 O O . LEU A 1 215 ? -15.824 -5.388 10.601 1.00 89.38 215 LEU A O 1
ATOM 1689 N N . ALA A 1 216 ? -14.862 -3.678 11.707 1.00 87.69 216 ALA A N 1
ATOM 1690 C CA . ALA A 1 216 ? -14.112 -3.164 10.567 1.00 87.69 216 ALA A CA 1
ATOM 1691 C C . ALA A 1 216 ? -12.649 -3.614 10.635 1.00 87.69 216 ALA A C 1
ATOM 1693 O O . ALA A 1 216 ? -11.937 -3.305 11.590 1.00 87.69 216 ALA A O 1
ATOM 1694 N N . CYS A 1 217 ? -12.198 -4.331 9.607 1.00 87.00 217 CYS A N 1
ATOM 1695 C CA . CYS A 1 217 ? -10.847 -4.863 9.494 1.00 87.00 217 CYS A CA 1
ATOM 1696 C C . CYS A 1 217 ? -10.006 -4.022 8.527 1.00 87.00 217 CYS A C 1
ATOM 1698 O O . CYS A 1 217 ? -10.327 -3.897 7.342 1.00 87.00 217 CYS A O 1
ATOM 1700 N N . ALA A 1 218 ? -8.894 -3.496 9.036 1.00 82.81 218 ALA A N 1
ATOM 1701 C CA . ALA A 1 218 ? -7.858 -2.814 8.261 1.00 82.81 218 ALA A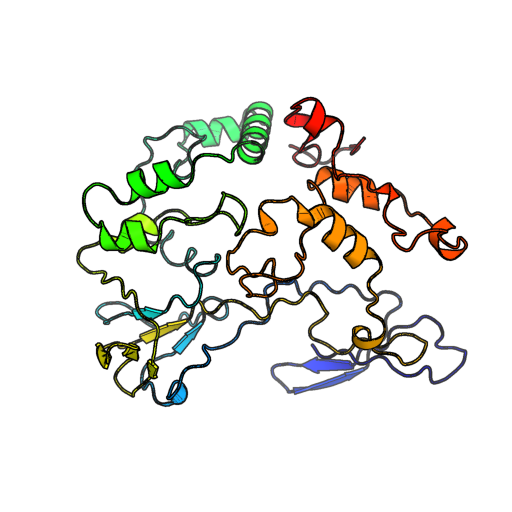 CA 1
ATOM 1702 C C . ALA A 1 218 ? -6.575 -3.669 8.190 1.00 82.81 218 ALA A C 1
ATOM 1704 O O . ALA A 1 218 ? -5.474 -3.169 8.376 1.00 82.81 218 ALA A O 1
ATOM 1705 N N . THR A 1 219 ? -6.731 -4.978 7.961 1.00 79.25 219 THR A N 1
ATOM 1706 C CA . THR A 1 219 ? -5.727 -6.047 8.160 1.00 79.25 219 THR A CA 1
ATOM 1707 C C . THR A 1 219 ? -4.728 -6.228 7.009 1.00 79.25 219 THR A C 1
ATOM 1709 O O . THR A 1 219 ? -4.161 -7.311 6.833 1.00 79.25 219 THR A O 1
ATOM 1712 N N . ASP A 1 220 ? -4.500 -5.157 6.247 1.00 75.44 220 ASP A N 1
ATOM 1713 C CA . ASP A 1 220 ? -3.556 -5.079 5.125 1.00 75.44 220 ASP A CA 1
ATOM 1714 C C . ASP A 1 220 ? -3.822 -6.125 4.006 1.00 75.44 220 ASP A C 1
ATOM 1716 O O . ASP A 1 220 ? -4.914 -6.684 3.845 1.00 75.44 220 ASP A O 1
ATOM 1720 N N . PHE A 1 221 ? -2.816 -6.348 3.164 1.00 79.94 221 PHE A N 1
ATOM 1721 C CA . PHE A 1 221 ? -2.825 -7.225 2.006 1.00 79.94 221 PHE A CA 1
ATOM 1722 C C . PHE A 1 221 ? -1.729 -8.285 2.127 1.00 79.94 221 PHE A C 1
ATOM 1724 O O . PHE A 1 221 ? -0.677 -8.084 2.731 1.00 79.94 221 PHE A O 1
ATOM 1731 N N . ASN A 1 222 ? -1.923 -9.423 1.465 1.00 76.62 222 ASN A N 1
ATOM 1732 C CA . ASN A 1 222 ? -0.806 -10.305 1.153 1.00 76.62 222 ASN A CA 1
ATOM 1733 C C . ASN A 1 222 ? 0.012 -9.649 0.033 1.00 76.62 222 ASN A C 1
ATOM 1735 O O . ASN A 1 222 ? -0.433 -9.629 -1.118 1.00 76.62 222 ASN A O 1
ATOM 1739 N N . GLY A 1 223 ? 1.183 -9.102 0.378 1.00 71.12 223 GLY A N 1
ATOM 1740 C CA . GLY A 1 223 ? 2.063 -8.399 -0.555 1.00 71.12 223 GLY A CA 1
ATOM 1741 C C . GLY A 1 223 ? 2.335 -9.222 -1.815 1.00 71.12 223 GLY A C 1
ATOM 1742 O O . GLY A 1 223 ? 2.959 -10.283 -1.772 1.00 71.12 223 GLY A O 1
ATOM 1743 N N . ALA A 1 224 ? 1.857 -8.741 -2.962 1.00 65.88 224 ALA A N 1
ATOM 1744 C CA . ALA A 1 224 ? 1.974 -9.459 -4.225 1.00 65.88 224 ALA A CA 1
ATOM 1745 C C . ALA A 1 224 ? 3.263 -9.072 -4.968 1.00 65.88 224 ALA A C 1
ATOM 1747 O O . ALA A 1 224 ? 3.224 -8.530 -6.069 1.00 65.88 224 ALA A O 1
ATOM 1748 N N . PHE A 1 225 ? 4.429 -9.395 -4.395 1.00 74.19 225 PHE A N 1
ATOM 1749 C CA . PHE A 1 225 ? 5.720 -9.305 -5.113 1.00 74.19 225 PHE A CA 1
ATOM 1750 C C . PHE A 1 225 ? 5.848 -10.337 -6.239 1.00 74.19 225 PHE A C 1
ATOM 1752 O O . PHE A 1 225 ? 6.805 -10.334 -7.010 1.00 74.19 225 PHE A O 1
ATOM 1759 N N . LYS A 1 226 ? 4.878 -11.248 -6.313 1.00 75.94 226 LYS A N 1
ATOM 1760 C CA . LYS A 1 226 ? 4.721 -12.263 -7.343 1.00 75.94 226 LYS A CA 1
ATOM 1761 C C . LYS A 1 226 ? 3.272 -12.214 -7.828 1.00 75.94 226 LYS A C 1
ATOM 1763 O O . LYS A 1 226 ? 2.387 -11.887 -7.033 1.00 75.94 226 LYS A O 1
ATOM 1768 N N . PRO A 1 227 ? 2.998 -12.565 -9.095 1.00 78.69 227 PRO A N 1
ATOM 1769 C CA . PRO A 1 227 ? 1.627 -12.647 -9.576 1.00 78.69 227 PRO A CA 1
ATOM 1770 C C . PRO A 1 227 ? 0.775 -13.564 -8.687 1.00 78.69 227 PRO A C 1
ATOM 1772 O O . PRO A 1 227 ? 1.214 -14.652 -8.314 1.00 78.69 227 PRO A O 1
ATOM 1775 N N . ALA A 1 228 ? -0.470 -13.167 -8.402 1.00 77.81 228 ALA A N 1
ATOM 1776 C CA . ALA A 1 228 ? -1.432 -13.959 -7.616 1.00 77.81 228 ALA A CA 1
ATOM 1777 C C . ALA A 1 228 ? -1.939 -15.221 -8.352 1.00 77.81 228 ALA A C 1
ATOM 1779 O O . ALA A 1 228 ? -2.880 -15.890 -7.927 1.00 77.81 228 ALA A O 1
ATOM 1780 N N . PHE A 1 229 ? -1.334 -15.530 -9.493 1.00 81.00 229 PHE A N 1
ATOM 1781 C CA . PHE A 1 229 ? -1.662 -16.632 -10.370 1.00 81.00 229 PHE A CA 1
ATOM 1782 C C . PHE A 1 229 ? -0.408 -17.379 -10.794 1.00 81.00 229 PHE A C 1
ATOM 1784 O O . PHE A 1 229 ? 0.702 -16.848 -10.767 1.00 81.00 229 PHE A O 1
ATOM 1791 N N . LYS A 1 230 ? -0.593 -18.627 -11.223 1.00 85.31 230 LYS A N 1
ATOM 1792 C CA . LYS A 1 230 ? 0.509 -19.468 -11.669 1.00 85.31 230 LYS A CA 1
ATOM 1793 C C . LYS A 1 230 ? 1.022 -18.958 -13.018 1.00 85.31 230 LYS A C 1
ATOM 1795 O O . LYS A 1 230 ? 0.330 -18.992 -14.025 1.00 85.31 230 LYS A O 1
ATOM 1800 N N . VAL A 1 231 ? 2.265 -18.515 -13.064 1.00 86.25 231 VAL A N 1
ATOM 1801 C CA . VAL A 1 231 ? 2.945 -18.232 -14.332 1.00 86.25 231 VAL A CA 1
ATOM 1802 C C . VAL A 1 231 ? 3.974 -19.324 -14.531 1.00 86.25 231 VAL A C 1
ATOM 1804 O O . VAL A 1 231 ? 4.648 -19.690 -13.579 1.00 86.25 231 VAL A O 1
ATOM 1807 N N . VAL A 1 232 ? 4.041 -19.874 -15.734 1.00 85.06 232 VAL A N 1
ATOM 1808 C CA . VAL A 1 232 ? 4.936 -20.951 -16.158 1.00 85.06 232 VAL A CA 1
ATOM 1809 C C . VAL A 1 232 ? 5.660 -20.482 -17.418 1.00 85.06 232 VAL A C 1
ATOM 1811 O O . VAL A 1 232 ? 5.021 -19.974 -18.336 1.00 85.06 232 VAL A O 1
ATOM 1814 N N . ASN A 1 233 ? 6.982 -20.582 -17.434 1.00 82.88 233 ASN A N 1
ATOM 1815 C CA . ASN A 1 233 ? 7.807 -20.186 -18.569 1.00 82.88 233 ASN A CA 1
ATOM 1816 C C . ASN A 1 233 ? 7.816 -21.276 -19.666 1.00 82.88 233 ASN A C 1
ATOM 1818 O O . ASN A 1 233 ? 7.203 -22.336 -19.516 1.00 82.88 233 ASN A O 1
ATOM 1822 N N . GLY A 1 234 ? 8.519 -21.022 -20.775 1.00 80.62 234 GLY A N 1
ATOM 1823 C CA . GLY A 1 234 ? 8.629 -21.971 -21.894 1.00 80.62 234 GLY A CA 1
ATOM 1824 C C . GLY A 1 234 ? 9.287 -23.310 -21.533 1.00 80.62 234 GLY A C 1
ATOM 1825 O O . GLY A 1 234 ? 9.022 -24.308 -22.196 1.00 80.62 234 GLY A O 1
ATOM 1826 N N . ASP A 1 235 ? 10.062 -23.353 -20.445 1.00 81.69 235 ASP A N 1
ATOM 1827 C CA . ASP A 1 235 ? 10.726 -24.557 -19.929 1.00 81.69 235 ASP A CA 1
ATOM 1828 C C . ASP A 1 235 ? 9.841 -25.359 -18.956 1.00 81.69 235 ASP A C 1
ATOM 1830 O O . ASP A 1 235 ? 10.292 -26.327 -18.341 1.00 81.69 235 ASP A O 1
ATOM 1834 N N . GLY A 1 236 ? 8.582 -24.951 -18.764 1.00 83.69 236 GLY A N 1
ATOM 1835 C CA . GLY A 1 236 ? 7.650 -25.615 -17.853 1.00 83.69 236 GLY A CA 1
ATOM 1836 C C . GLY A 1 236 ? 7.871 -25.294 -16.371 1.00 83.69 236 GLY A C 1
ATOM 1837 O O . GLY A 1 236 ? 7.167 -25.852 -15.527 1.00 83.69 236 GLY A O 1
ATOM 1838 N N . LYS A 1 237 ? 8.790 -24.379 -16.034 1.00 83.75 237 LYS A N 1
ATOM 1839 C CA . LYS A 1 237 ? 9.017 -23.923 -14.656 1.00 83.75 237 LYS A CA 1
ATOM 1840 C C . LYS A 1 237 ? 8.070 -22.801 -14.295 1.00 83.75 237 LYS A C 1
ATOM 1842 O O . LYS A 1 237 ? 7.816 -21.897 -15.089 1.00 83.75 237 LYS A O 1
ATOM 1847 N N . THR A 1 238 ? 7.567 -22.822 -13.073 1.00 86.00 238 THR A N 1
ATOM 1848 C CA . THR A 1 238 ? 6.805 -21.701 -12.539 1.00 86.00 238 THR A CA 1
ATOM 1849 C C . THR A 1 238 ? 7.697 -20.486 -12.312 1.00 86.00 238 THR A C 1
ATOM 1851 O O . THR A 1 238 ? 8.877 -20.626 -12.006 1.00 86.00 238 THR A O 1
ATOM 1854 N N . VAL A 1 239 ? 7.127 -19.281 -12.358 1.00 82.38 239 VAL A N 1
ATOM 1855 C CA . VAL A 1 239 ? 7.833 -18.065 -11.929 1.00 82.38 239 VAL A CA 1
ATOM 1856 C C . VAL A 1 239 ? 8.335 -18.214 -10.496 1.00 82.38 239 VAL A C 1
ATOM 1858 O O . VAL A 1 239 ? 9.396 -17.708 -10.188 1.00 82.38 239 VAL A O 1
ATOM 1861 N N . GLN A 1 240 ? 7.638 -18.942 -9.619 1.00 77.69 240 GLN A N 1
ATOM 1862 C CA . GLN A 1 240 ? 8.103 -19.211 -8.257 1.00 77.69 240 GLN A CA 1
ATOM 1863 C C . GLN A 1 240 ? 9.405 -20.027 -8.218 1.00 77.69 240 GLN A C 1
ATOM 1865 O O . GLN A 1 240 ? 10.238 -19.760 -7.357 1.00 77.69 240 GLN A O 1
ATOM 1870 N N . GLU A 1 241 ? 9.570 -20.987 -9.128 1.00 81.56 241 GLU A N 1
ATOM 1871 C CA . GLU A 1 241 ? 10.778 -21.815 -9.262 1.00 81.56 241 GLU A CA 1
ATOM 1872 C C . GLU A 1 241 ? 11.898 -21.092 -10.023 1.00 81.56 241 GLU A C 1
ATOM 1874 O O . GLU A 1 241 ? 13.072 -21.333 -9.761 1.00 81.56 241 GLU A O 1
ATOM 1879 N N . ASP A 1 242 ? 11.536 -20.208 -10.954 1.00 79.00 242 ASP A N 1
ATOM 1880 C CA . ASP A 1 242 ? 12.464 -19.463 -11.814 1.00 79.00 242 ASP A CA 1
ATOM 1881 C C . ASP A 1 242 ? 12.886 -18.104 -11.215 1.00 79.00 242 ASP A C 1
ATOM 1883 O O . ASP A 1 242 ? 13.767 -17.418 -11.735 1.00 79.00 242 ASP A O 1
ATOM 1887 N N . TRP A 1 243 ? 12.276 -17.693 -10.094 1.00 77.25 243 TRP A N 1
ATOM 1888 C CA . TRP A 1 243 ? 12.586 -16.439 -9.404 1.00 77.25 243 TRP A CA 1
ATOM 1889 C C . TRP A 1 243 ? 13.944 -16.513 -8.700 1.00 77.25 243 TRP A C 1
ATOM 1891 O O . TRP A 1 243 ? 14.038 -16.850 -7.520 1.00 77.25 243 TRP A O 1
ATOM 1901 N N . GLY A 1 244 ? 15.008 -16.179 -9.425 1.00 73.50 244 GLY A N 1
ATOM 1902 C CA . GLY A 1 244 ? 16.360 -16.106 -8.877 1.00 73.50 244 GLY A CA 1
ATOM 1903 C C . GLY A 1 244 ? 16.640 -14.857 -8.028 1.00 73.50 244 GLY A C 1
ATOM 1904 O O . GLY A 1 244 ? 15.865 -13.899 -7.960 1.00 73.50 244 GLY A O 1
ATOM 1905 N N . ASP A 1 245 ? 17.832 -14.819 -7.434 1.00 74.25 245 ASP A N 1
ATOM 1906 C CA . ASP A 1 245 ? 18.317 -13.685 -6.636 1.00 74.25 245 ASP A CA 1
ATOM 1907 C C . ASP A 1 245 ? 18.875 -12.529 -7.475 1.00 74.25 245 ASP A C 1
ATOM 1909 O O . ASP A 1 245 ? 19.502 -11.63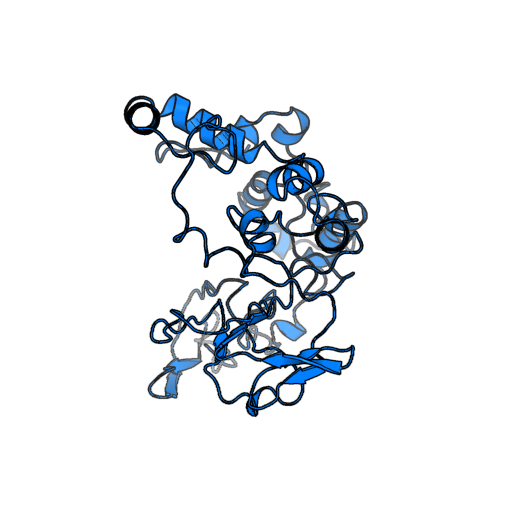3 -6.940 1.00 74.25 245 ASP A O 1
ATOM 1913 N N . SER A 1 246 ? 18.655 -12.501 -8.788 1.00 80.56 246 SER A N 1
ATOM 1914 C CA . SER A 1 246 ? 19.356 -11.592 -9.699 1.00 80.56 246 SER A CA 1
ATOM 1915 C C . SER A 1 246 ? 19.218 -10.102 -9.337 1.00 80.56 246 SER A C 1
ATOM 1917 O O . SER A 1 246 ? 20.153 -9.495 -8.816 1.00 80.56 246 SER A O 1
ATOM 1919 N N . VAL A 1 247 ? 18.042 -9.512 -9.562 1.00 85.50 247 VAL A N 1
ATOM 1920 C CA . VAL A 1 247 ? 17.758 -8.117 -9.178 1.00 85.50 247 VAL A CA 1
ATOM 1921 C C . VAL A 1 247 ? 17.686 -7.962 -7.661 1.00 85.50 247 VAL A C 1
ATOM 1923 O O . VAL A 1 247 ? 18.128 -6.961 -7.099 1.00 85.50 247 VAL A O 1
ATOM 1926 N N . ASN A 1 248 ? 17.224 -9.011 -6.981 1.00 88.19 248 ASN A N 1
ATOM 1927 C CA . ASN A 1 248 ? 17.071 -9.001 -5.538 1.00 88.19 248 ASN A CA 1
ATOM 1928 C C . ASN A 1 248 ? 18.410 -8.880 -4.800 1.00 88.19 248 ASN A C 1
ATOM 1930 O O . ASN A 1 248 ? 18.467 -8.220 -3.775 1.00 88.19 248 ASN A O 1
ATOM 1934 N N . PHE A 1 249 ? 19.502 -9.436 -5.326 1.00 89.94 249 PHE A N 1
ATOM 1935 C CA . PHE A 1 249 ? 20.835 -9.311 -4.740 1.00 89.94 249 PHE A CA 1
ATOM 1936 C C . PHE A 1 249 ? 21.307 -7.856 -4.733 1.00 89.94 249 PHE A C 1
ATOM 1938 O O . PHE A 1 249 ? 21.957 -7.412 -3.785 1.00 89.94 249 PHE A O 1
ATOM 1945 N N . HIS A 1 250 ? 20.968 -7.091 -5.773 1.00 92.06 250 HIS A N 1
ATOM 1946 C CA . HIS A 1 250 ? 21.230 -5.659 -5.795 1.00 92.06 250 HIS A CA 1
ATOM 1947 C C . HIS A 1 250 ? 20.358 -4.921 -4.777 1.00 92.06 250 HIS A C 1
ATOM 1949 O O . HIS A 1 250 ? 20.899 -4.137 -4.002 1.00 92.06 250 HIS A O 1
ATOM 1955 N N . PHE A 1 251 ? 19.060 -5.234 -4.701 1.00 93.06 251 PHE A N 1
ATOM 1956 C CA . PHE A 1 251 ? 18.146 -4.628 -3.722 1.00 93.06 251 PHE A CA 1
ATOM 1957 C C . PHE A 1 251 ? 18.621 -4.902 -2.289 1.00 93.06 251 PHE A C 1
ATOM 1959 O O . PHE A 1 251 ? 18.767 -3.979 -1.490 1.00 93.06 251 PHE A O 1
ATOM 1966 N N . ASP A 1 252 ? 18.965 -6.155 -1.991 1.00 92.31 252 ASP A N 1
ATOM 1967 C CA . ASP A 1 252 ? 19.488 -6.596 -0.699 1.00 92.31 252 ASP A CA 1
ATOM 1968 C C . ASP A 1 252 ? 20.813 -5.909 -0.358 1.00 92.31 252 ASP A C 1
ATOM 1970 O O . ASP A 1 252 ? 21.073 -5.633 0.809 1.00 92.31 252 ASP A O 1
ATOM 1974 N N . THR A 1 253 ? 21.666 -5.644 -1.355 1.00 91.88 253 THR A N 1
ATOM 1975 C CA . THR A 1 253 ? 22.947 -4.946 -1.163 1.00 91.88 253 THR A CA 1
ATOM 1976 C C . THR A 1 253 ? 22.734 -3.458 -0.902 1.00 91.88 253 THR A C 1
ATOM 1978 O O . THR A 1 253 ? 23.329 -2.923 0.032 1.00 91.88 253 THR A O 1
ATOM 1981 N N . PHE A 1 254 ? 21.882 -2.801 -1.691 1.00 93.31 254 PHE A N 1
ATOM 1982 C CA . PHE A 1 254 ? 21.561 -1.383 -1.549 1.00 93.31 254 PHE A CA 1
ATOM 1983 C C . PHE A 1 254 ? 20.886 -1.095 -0.207 1.00 93.31 254 PHE A C 1
ATOM 1985 O O . PHE A 1 254 ? 21.290 -0.190 0.519 1.00 93.31 254 PHE A O 1
ATOM 1992 N N . HIS A 1 255 ? 19.889 -1.899 0.164 1.00 94.06 255 HIS A N 1
ATOM 1993 C CA . HIS A 1 255 ? 19.066 -1.602 1.327 1.00 94.06 255 HIS A CA 1
ATOM 1994 C C . HIS A 1 255 ? 19.769 -1.809 2.669 1.00 94.06 255 HIS A C 1
ATOM 1996 O O . HIS A 1 255 ? 19.255 -1.298 3.663 1.00 94.06 255 HIS A O 1
ATOM 2002 N N . ARG A 1 256 ? 20.944 -2.463 2.721 1.00 91.19 256 ARG A N 1
ATOM 2003 C CA . ARG A 1 256 ? 21.692 -2.757 3.968 1.00 91.19 256 ARG A CA 1
ATOM 2004 C C . ARG A 1 256 ? 21.860 -1.558 4.893 1.00 91.19 256 ARG A C 1
ATOM 2006 O O . ARG A 1 256 ? 21.894 -1.739 6.104 1.00 91.19 256 ARG A O 1
ATOM 2013 N N . THR A 1 257 ? 22.009 -0.367 4.323 1.00 88.38 257 THR A N 1
ATOM 2014 C CA . THR A 1 257 ? 22.281 0.875 5.058 1.00 88.38 257 THR A CA 1
ATOM 2015 C C . THR A 1 257 ? 21.137 1.881 4.965 1.00 88.38 257 THR A C 1
ATOM 2017 O O . THR A 1 257 ? 21.303 3.029 5.360 1.00 88.38 257 THR A O 1
ATOM 2020 N N . THR A 1 258 ? 19.993 1.489 4.403 1.00 91.31 258 THR A N 1
ATOM 2021 C CA . THR A 1 258 ? 18.832 2.377 4.254 1.00 91.31 258 THR A CA 1
ATOM 2022 C C . THR A 1 258 ? 17.907 2.278 5.461 1.00 91.31 258 THR A C 1
ATOM 2024 O O . THR A 1 258 ? 17.801 1.213 6.070 1.00 91.31 258 THR A O 1
ATOM 2027 N N . VAL A 1 259 ? 17.157 3.349 5.744 1.00 89.88 259 VAL A N 1
ATOM 2028 C CA . VAL A 1 259 ? 16.125 3.377 6.803 1.00 89.88 259 VAL A CA 1
ATOM 2029 C C . VAL A 1 259 ? 15.081 2.263 6.649 1.00 89.88 259 VAL A C 1
ATOM 2031 O O . VAL A 1 259 ? 14.536 1.770 7.631 1.00 89.88 259 VAL A O 1
ATOM 2034 N N . PHE A 1 260 ? 14.854 1.778 5.423 1.00 91.62 260 PHE A N 1
ATOM 2035 C CA . PHE A 1 260 ? 13.940 0.670 5.138 1.00 91.62 260 PHE A CA 1
ATOM 2036 C C . PHE A 1 260 ? 14.359 -0.659 5.796 1.00 91.62 260 PHE A C 1
ATOM 2038 O O . PHE A 1 260 ? 13.521 -1.547 5.944 1.00 91.62 260 PHE A O 1
ATOM 2045 N N . GLN A 1 261 ? 15.620 -0.825 6.214 1.00 91.12 261 GLN A N 1
ATOM 2046 C CA . GLN A 1 261 ? 16.104 -2.017 6.932 1.00 91.12 261 GLN A CA 1
ATOM 2047 C C . GLN A 1 261 ? 16.019 -1.913 8.464 1.00 91.12 261 GLN A C 1
ATOM 2049 O O . GLN A 1 261 ? 16.343 -2.888 9.144 1.00 91.12 261 GLN A O 1
ATOM 2054 N N . GLU A 1 262 ? 15.564 -0.788 9.027 1.00 92.12 262 GLU A N 1
ATOM 2055 C CA . GLU A 1 262 ? 15.368 -0.667 10.479 1.00 92.12 262 GLU A CA 1
ATOM 2056 C C . GLU A 1 262 ? 14.292 -1.630 11.016 1.00 92.12 262 GLU A C 1
ATOM 2058 O O . GLU A 1 262 ? 13.519 -2.230 10.264 1.00 92.12 262 GLU A O 1
ATOM 2063 N N . GLU A 1 263 ? 14.225 -1.804 12.336 1.00 92.06 263 GLU A N 1
ATOM 2064 C CA . GLU A 1 263 ? 13.302 -2.744 12.980 1.00 92.06 263 GLU A CA 1
ATOM 2065 C C . GLU A 1 263 ? 11.878 -2.175 13.071 1.00 92.06 263 GLU A C 1
ATOM 2067 O O . GLU A 1 263 ? 11.406 -1.730 14.115 1.00 92.06 263 GLU A O 1
ATOM 2072 N N . CYS A 1 264 ? 11.166 -2.218 11.947 1.00 88.31 264 CYS A N 1
ATOM 2073 C CA . CYS A 1 264 ? 9.752 -1.879 11.858 1.00 88.31 264 CYS A CA 1
ATOM 2074 C C . CYS A 1 264 ? 9.011 -2.888 10.973 1.00 88.31 264 CYS A C 1
ATOM 2076 O O . CYS A 1 264 ? 9.486 -3.277 9.904 1.00 88.31 264 CYS A O 1
ATOM 2078 N N . ARG A 1 265 ? 7.823 -3.311 11.415 1.00 88.06 265 ARG A N 1
ATOM 2079 C CA . ARG A 1 265 ? 6.909 -4.111 10.592 1.00 88.06 265 ARG A CA 1
ATOM 2080 C C . ARG A 1 265 ? 6.389 -3.249 9.442 1.00 88.06 265 ARG A C 1
ATOM 2082 O O . ARG A 1 265 ? 5.931 -2.148 9.697 1.00 88.06 265 ARG A O 1
ATOM 2089 N N . SER A 1 266 ? 6.488 -3.715 8.200 1.00 86.56 266 SER A N 1
ATOM 2090 C CA . SER A 1 266 ? 5.898 -3.017 7.052 1.00 86.56 266 SER A CA 1
ATOM 2091 C C . SER A 1 266 ? 5.679 -3.964 5.881 1.00 86.56 266 SER A C 1
ATOM 2093 O O . SER A 1 266 ? 6.438 -4.924 5.700 1.00 86.56 266 SER A O 1
ATOM 2095 N N . TRP A 1 267 ? 4.709 -3.657 5.021 1.00 83.94 267 TRP A N 1
ATOM 2096 C CA . TRP A 1 267 ? 4.535 -4.351 3.746 1.00 83.94 267 TRP A CA 1
ATOM 2097 C C . TRP A 1 267 ? 5.771 -4.244 2.836 1.00 83.94 267 TRP A C 1
ATOM 2099 O O . TRP A 1 267 ? 6.032 -5.175 2.077 1.00 83.94 267 TRP A O 1
ATOM 2109 N N . PHE A 1 268 ? 6.610 -3.203 2.975 1.00 88.25 268 PHE A N 1
ATOM 2110 C CA . PHE A 1 268 ? 7.916 -3.111 2.294 1.00 88.25 268 PHE A CA 1
ATOM 2111 C C . PHE A 1 268 ? 8.804 -4.345 2.531 1.00 88.25 268 PHE A C 1
ATOM 2113 O O . PHE A 1 268 ? 9.674 -4.655 1.716 1.00 88.25 268 PHE A O 1
ATOM 2120 N N . LYS A 1 269 ? 8.574 -5.029 3.661 1.00 89.94 269 LYS A N 1
ATOM 2121 C CA . LYS A 1 269 ? 9.285 -6.202 4.177 1.00 89.94 269 LYS A CA 1
ATOM 2122 C C . LYS A 1 269 ? 8.386 -7.442 4.229 1.00 89.94 269 LYS A C 1
ATOM 2124 O O . LYS A 1 269 ? 8.639 -8.348 5.026 1.00 89.94 269 LYS A O 1
ATOM 2129 N N . ASP A 1 270 ? 7.343 -7.498 3.395 1.00 85.75 270 ASP A N 1
ATOM 2130 C CA . ASP A 1 270 ? 6.370 -8.605 3.368 1.00 85.75 270 ASP A CA 1
ATOM 2131 C C . ASP A 1 270 ? 5.671 -8.796 4.732 1.00 85.75 270 ASP A C 1
ATOM 2133 O O . ASP A 1 270 ? 5.534 -9.904 5.245 1.00 85.75 270 ASP A O 1
ATOM 2137 N N . GLY A 1 271 ? 5.316 -7.682 5.386 1.00 84.56 271 GLY A N 1
ATOM 2138 C CA . GLY A 1 271 ? 4.595 -7.675 6.665 1.00 84.56 271 GLY A CA 1
ATOM 2139 C C . GLY A 1 271 ? 5.429 -8.124 7.872 1.00 84.56 271 GLY A C 1
ATOM 2140 O O . GLY A 1 271 ? 4.874 -8.438 8.926 1.00 84.56 271 GLY A O 1
ATOM 2141 N N . LYS A 1 272 ? 6.762 -8.177 7.742 1.00 88.25 272 LYS A N 1
ATOM 2142 C CA . LYS A 1 272 ? 7.697 -8.596 8.802 1.00 88.25 272 LYS A CA 1
ATOM 2143 C C . LYS A 1 272 ? 8.480 -7.408 9.355 1.00 88.25 272 LYS A C 1
ATOM 2145 O O . LYS A 1 272 ? 8.677 -6.414 8.666 1.00 88.25 272 LYS A O 1
ATOM 2150 N N . ILE A 1 273 ? 8.970 -7.540 10.592 1.00 89.75 273 ILE A N 1
ATOM 2151 C CA . ILE A 1 273 ? 9.829 -6.531 11.250 1.00 89.75 273 ILE A CA 1
ATOM 2152 C C . ILE A 1 273 ? 11.163 -6.382 10.511 1.00 89.75 273 ILE A C 1
ATOM 2154 O O . ILE A 1 273 ? 11.675 -5.279 10.330 1.00 89.75 273 ILE A O 1
ATOM 2158 N N . LYS A 1 274 ? 11.715 -7.512 10.065 1.00 90.75 274 LYS A N 1
ATOM 2159 C CA . LYS A 1 274 ? 12.978 -7.582 9.342 1.00 90.75 274 LYS A CA 1
ATOM 2160 C C . LYS A 1 274 ? 12.884 -8.645 8.260 1.00 90.75 274 LYS A C 1
ATOM 2162 O O . LYS A 1 274 ? 12.560 -9.798 8.541 1.00 90.75 274 LYS A O 1
ATOM 2167 N N . ASN A 1 275 ? 13.123 -8.236 7.022 1.00 91.19 275 ASN A N 1
ATOM 2168 C CA . ASN A 1 275 ? 13.106 -9.090 5.841 1.00 91.19 275 ASN A CA 1
ATOM 2169 C C . ASN A 1 275 ? 13.822 -8.367 4.687 1.00 91.19 275 ASN A C 1
ATOM 2171 O O . ASN A 1 275 ? 14.224 -7.207 4.827 1.00 91.19 275 ASN A O 1
ATOM 2175 N N . ARG A 1 276 ? 13.935 -9.029 3.532 1.00 90.44 276 ARG A N 1
ATOM 2176 C CA . ARG A 1 276 ? 14.230 -8.359 2.258 1.00 90.44 276 ARG A CA 1
ATOM 2177 C C . ARG A 1 276 ? 13.282 -7.171 2.058 1.00 90.44 276 ARG A C 1
ATOM 2179 O O . ARG A 1 276 ? 12.087 -7.285 2.328 1.00 90.44 276 ARG A O 1
ATOM 2186 N N . VAL A 1 277 ? 13.833 -6.058 1.578 1.00 92.06 277 VAL A N 1
ATOM 2187 C CA . VAL A 1 277 ? 13.071 -4.866 1.189 1.00 92.06 277 VAL A CA 1
ATOM 2188 C C . VAL A 1 277 ? 12.788 -4.947 -0.305 1.00 92.06 277 VAL A C 1
ATOM 2190 O O . VAL A 1 277 ? 13.697 -5.179 -1.099 1.00 92.06 277 VAL A O 1
ATOM 2193 N N . TYR A 1 278 ? 11.528 -4.754 -0.678 1.00 88.88 278 TYR A N 1
ATOM 2194 C CA . TYR A 1 278 ? 11.055 -4.866 -2.061 1.00 88.88 278 TYR A CA 1
ATOM 2195 C C . TYR A 1 278 ? 10.804 -3.505 -2.727 1.00 88.88 278 TYR A C 1
ATOM 2197 O O . TYR A 1 278 ? 9.990 -3.387 -3.642 1.00 88.88 278 TYR A O 1
ATOM 2205 N N . LEU A 1 279 ? 11.483 -2.465 -2.246 1.00 91.06 279 LEU A N 1
ATOM 2206 C CA . LEU A 1 279 ? 11.454 -1.131 -2.832 1.00 91.06 279 LEU A CA 1
ATOM 2207 C C . LEU A 1 279 ? 12.577 -0.977 -3.856 1.00 91.06 279 LEU A C 1
ATOM 2209 O O . LEU A 1 279 ? 13.587 -1.674 -3.798 1.00 91.06 279 LEU A O 1
ATOM 2213 N N . TRP A 1 280 ? 12.387 -0.069 -4.811 1.00 93.12 280 TRP A N 1
ATOM 2214 C CA . TRP A 1 280 ? 13.426 0.227 -5.788 1.00 93.12 280 TRP A CA 1
ATOM 2215 C C . TRP A 1 280 ? 14.663 0.866 -5.111 1.00 93.12 280 TRP A C 1
ATOM 2217 O O . TRP A 1 280 ? 14.499 1.763 -4.279 1.00 93.12 280 TRP A O 1
ATOM 2227 N N . PRO A 1 281 ? 15.893 0.462 -5.487 1.00 93.00 281 PRO A N 1
ATOM 2228 C CA . PRO A 1 281 ? 17.164 1.045 -5.040 1.00 93.00 281 PRO A CA 1
ATOM 2229 C C . PRO A 1 281 ? 17.442 2.467 -5.549 1.00 93.00 281 PRO A C 1
ATOM 2231 O O . PRO A 1 281 ? 18.376 2.701 -6.316 1.00 93.00 281 PRO A O 1
ATOM 2234 N N . GLY A 1 282 ? 16.618 3.436 -5.163 1.00 89.88 282 GLY A N 1
ATOM 2235 C CA . GLY A 1 282 ? 16.801 4.843 -5.516 1.00 89.88 282 GLY A CA 1
ATOM 2236 C C . GLY A 1 282 ? 15.482 5.590 -5.720 1.00 89.88 282 GLY A C 1
ATOM 2237 O O . GLY A 1 282 ? 14.407 5.014 -5.548 1.00 89.88 282 GLY A O 1
ATOM 2238 N N . PRO A 1 283 ? 15.542 6.876 -6.096 1.00 86.19 283 PRO A N 1
ATOM 2239 C CA . PRO A 1 283 ? 14.363 7.673 -6.407 1.00 86.19 283 PRO A CA 1
ATOM 2240 C C . PRO A 1 283 ? 13.713 7.243 -7.732 1.00 86.19 283 PRO A C 1
ATOM 2242 O O . PRO A 1 283 ? 14.326 6.573 -8.566 1.00 86.19 283 PRO A O 1
ATOM 2245 N N . THR A 1 284 ? 12.481 7.697 -7.974 1.00 88.31 284 THR A N 1
ATOM 2246 C CA . THR A 1 284 ? 11.727 7.425 -9.212 1.00 88.31 284 THR A CA 1
ATOM 2247 C C . THR A 1 284 ? 12.518 7.777 -10.473 1.00 88.31 284 THR A C 1
ATOM 2249 O O . THR A 1 284 ? 12.533 7.006 -11.426 1.00 88.31 284 THR A O 1
ATOM 2252 N N . VAL A 1 285 ? 13.240 8.900 -10.478 1.00 89.69 285 VAL A N 1
ATOM 2253 C CA . VAL A 1 285 ? 14.080 9.316 -11.615 1.00 89.69 285 VAL A CA 1
ATOM 2254 C C . VAL A 1 285 ? 15.219 8.322 -11.905 1.00 89.69 285 VAL A C 1
ATOM 2256 O O . VAL A 1 285 ? 15.511 8.051 -13.067 1.00 89.69 285 VAL A O 1
ATOM 2259 N N . HIS A 1 286 ? 15.795 7.684 -10.876 1.00 92.50 286 HIS A N 1
ATOM 2260 C CA . HIS A 1 286 ? 16.783 6.613 -11.051 1.00 92.50 286 HIS A CA 1
ATOM 2261 C C . HIS A 1 286 ? 16.154 5.385 -11.722 1.00 92.50 286 HIS A C 1
ATOM 2263 O O . HIS A 1 286 ? 16.731 4.817 -12.648 1.00 92.50 286 HIS A O 1
ATOM 2269 N N . PHE A 1 287 ? 14.945 5.002 -11.293 1.00 92.62 287 PHE A N 1
ATOM 2270 C CA . PHE A 1 287 ? 14.196 3.914 -11.925 1.00 92.62 287 PHE A CA 1
ATOM 2271 C C . PHE A 1 287 ? 13.901 4.218 -13.394 1.00 92.62 287 PHE A C 1
ATOM 2273 O O . PHE A 1 287 ? 14.236 3.410 -14.257 1.00 92.62 287 PHE A O 1
ATOM 2280 N N . LEU A 1 288 ? 13.345 5.398 -13.682 1.00 91.69 288 LEU A N 1
ATOM 2281 C CA . LEU A 1 288 ? 13.016 5.836 -15.038 1.00 91.69 288 LEU A CA 1
ATOM 2282 C C . LEU A 1 288 ? 14.246 5.814 -15.952 1.00 91.69 288 LEU A C 1
ATOM 2284 O O . LEU A 1 288 ? 14.172 5.284 -17.057 1.00 91.69 288 LEU A O 1
ATOM 2288 N N . LYS A 1 289 ? 15.399 6.292 -15.468 1.00 90.44 289 LYS A N 1
ATOM 2289 C CA . LYS A 1 289 ? 16.665 6.218 -16.205 1.00 90.44 289 LYS A CA 1
ATOM 2290 C C . LYS A 1 289 ? 17.108 4.776 -16.457 1.00 90.44 289 LYS A C 1
ATOM 2292 O O . LYS A 1 289 ? 17.554 4.456 -17.552 1.00 90.44 289 LYS A O 1
ATOM 2297 N N . SER A 1 290 ? 16.942 3.887 -15.476 1.00 90.56 290 SER A N 1
ATOM 2298 C CA . SER A 1 290 ? 17.347 2.480 -15.603 1.00 90.56 290 SER A CA 1
ATOM 2299 C C . SER A 1 290 ? 16.551 1.687 -16.644 1.00 90.56 290 SER A C 1
ATOM 2301 O O . SER A 1 290 ? 17.066 0.697 -17.163 1.00 90.56 290 SER A O 1
ATOM 2303 N N . ILE A 1 291 ? 15.321 2.116 -16.944 1.00 90.75 291 ILE A N 1
ATOM 2304 C CA . ILE A 1 291 ? 14.436 1.476 -17.928 1.00 90.75 291 ILE A CA 1
ATOM 2305 C C . ILE A 1 291 ? 14.325 2.259 -19.242 1.00 90.75 291 ILE A C 1
ATOM 2307 O O . ILE A 1 291 ? 13.617 1.808 -20.140 1.00 90.75 291 ILE A O 1
ATOM 2311 N N . LYS A 1 292 ? 14.989 3.421 -19.355 1.00 89.38 292 LYS A N 1
ATOM 2312 C CA . LYS A 1 292 ? 14.964 4.274 -20.554 1.00 89.38 292 LYS A CA 1
ATOM 2313 C C . LYS A 1 292 ? 15.479 3.513 -21.771 1.00 89.38 292 LYS A C 1
ATOM 2315 O O . LYS A 1 292 ? 14.805 3.447 -22.795 1.00 89.38 292 LYS A O 1
ATOM 2320 N N . ASP A 1 293 ? 16.656 2.915 -21.621 1.00 87.44 293 ASP A N 1
ATOM 2321 C CA . ASP A 1 293 ? 17.329 2.174 -22.677 1.00 87.44 293 ASP A CA 1
ATOM 2322 C C . ASP A 1 293 ? 17.275 0.676 -22.384 1.00 87.44 293 ASP A C 1
ATOM 2324 O O . ASP A 1 293 ? 17.709 0.196 -21.332 1.00 87.44 293 ASP A O 1
ATOM 2328 N N . SER A 1 294 ? 16.749 -0.088 -23.340 1.00 86.00 294 SER A N 1
ATOM 2329 C CA . SER A 1 294 ? 16.755 -1.546 -23.255 1.00 86.00 294 SER A CA 1
ATOM 2330 C C . SER A 1 294 ? 18.171 -2.075 -23.475 1.00 86.00 294 SER A C 1
ATOM 2332 O O . SER A 1 294 ? 18.731 -1.942 -24.562 1.00 86.00 294 SER A O 1
ATOM 2334 N N . ARG A 1 295 ? 18.736 -2.715 -22.449 1.00 86.00 295 ARG A N 1
ATOM 2335 C CA . ARG A 1 295 ? 20.056 -3.359 -22.504 1.00 86.00 295 ARG A CA 1
ATOM 2336 C C . ARG A 1 295 ? 19.956 -4.741 -23.144 1.00 86.00 295 ARG A C 1
ATOM 2338 O O . ARG A 1 295 ? 19.948 -5.750 -22.446 1.00 86.00 295 ARG A O 1
ATOM 2345 N N . PHE A 1 296 ? 19.802 -4.815 -24.464 1.00 86.31 296 PHE A N 1
ATOM 2346 C CA . PHE A 1 296 ? 19.685 -6.107 -25.156 1.00 86.31 296 PHE A CA 1
ATOM 2347 C C . PHE A 1 296 ? 20.965 -6.948 -25.070 1.00 86.31 296 PHE A C 1
ATOM 2349 O O . PHE A 1 296 ? 20.899 -8.172 -25.126 1.00 86.31 296 PHE A O 1
ATOM 2356 N N . GLU A 1 297 ? 22.122 -6.322 -24.860 1.00 84.88 297 GLU A N 1
ATOM 2357 C CA . GLU A 1 297 ? 23.385 -7.028 -24.658 1.00 84.88 297 GLU A CA 1
ATOM 2358 C C . GLU A 1 297 ? 23.369 -7.942 -23.421 1.00 84.88 297 GLU A C 1
ATOM 2360 O O . GLU A 1 297 ? 24.098 -8.932 -23.378 1.00 84.88 297 GLU A O 1
ATOM 2365 N N . ASP A 1 298 ? 22.500 -7.669 -22.441 1.00 82.00 298 ASP A N 1
ATOM 2366 C CA . ASP A 1 298 ? 22.341 -8.480 -21.233 1.00 82.00 298 ASP A CA 1
ATOM 2367 C C . ASP A 1 298 ? 21.901 -9.931 -21.511 1.00 82.00 298 ASP A C 1
ATOM 2369 O O . ASP A 1 298 ? 22.062 -10.787 -20.637 1.00 82.00 298 ASP A O 1
ATOM 2373 N N . TYR A 1 299 ? 21.337 -10.212 -22.693 1.00 80.69 299 TYR A N 1
ATOM 2374 C CA . TYR A 1 299 ? 20.970 -11.568 -23.116 1.00 80.69 299 TYR A CA 1
ATOM 2375 C C . TYR A 1 299 ? 22.182 -12.396 -23.572 1.00 80.69 299 TYR A C 1
ATOM 2377 O O . TYR A 1 299 ? 22.141 -13.624 -23.492 1.00 80.69 299 TYR A O 1
ATOM 2385 N N . ASP A 1 300 ? 23.269 -11.738 -23.985 1.00 82.62 300 ASP A N 1
ATOM 2386 C CA . ASP A 1 300 ? 24.449 -12.383 -24.572 1.00 82.62 300 ASP A CA 1
ATOM 2387 C C . ASP A 1 300 ? 25.677 -12.357 -23.646 1.00 82.62 300 ASP A C 1
ATOM 2389 O O . ASP A 1 300 ? 26.603 -13.162 -23.796 1.00 82.62 300 ASP A O 1
ATOM 2393 N N . ILE A 1 301 ? 25.709 -11.451 -22.664 1.00 81.25 301 ILE A N 1
ATOM 2394 C CA . ILE A 1 301 ? 26.848 -11.301 -21.752 1.00 81.25 301 ILE A CA 1
ATOM 2395 C C . ILE A 1 301 ? 26.712 -12.164 -20.496 1.00 81.25 301 ILE A C 1
ATOM 2397 O O . ILE A 1 301 ? 25.656 -12.293 -19.876 1.00 81.25 301 ILE A O 1
ATOM 2401 N N . ARG A 1 302 ? 27.843 -12.719 -20.051 1.00 76.75 302 ARG A N 1
ATOM 2402 C CA . ARG A 1 302 ? 27.964 -13.364 -18.739 1.00 76.75 302 ARG A CA 1
ATOM 2403 C C . ARG A 1 302 ? 28.659 -12.421 -17.772 1.00 76.75 302 ARG A C 1
ATOM 2405 O O . ARG A 1 302 ? 29.777 -11.974 -18.020 1.00 76.75 302 ARG A O 1
ATOM 2412 N N . TRP A 1 303 ? 28.013 -12.154 -16.645 1.00 74.81 303 TRP A N 1
ATOM 2413 C CA . TRP A 1 303 ? 28.558 -11.281 -15.614 1.00 74.81 303 TRP A CA 1
ATOM 2414 C C . TRP A 1 303 ? 29.645 -11.999 -14.810 1.00 74.81 303 TRP A C 1
ATOM 2416 O O . TRP A 1 303 ? 29.457 -13.121 -14.343 1.00 74.81 303 TRP A O 1
ATOM 2426 N N . ARG A 1 304 ? 30.796 -11.338 -14.635 1.00 76.50 304 ARG A N 1
ATOM 2427 C CA . ARG A 1 304 ? 31.931 -11.866 -13.854 1.00 76.50 304 ARG A CA 1
ATOM 2428 C C . ARG A 1 304 ? 31.617 -11.983 -12.357 1.00 76.50 304 ARG A C 1
ATOM 2430 O O . ARG A 1 304 ? 32.209 -12.813 -11.674 1.00 76.50 304 ARG A O 1
ATOM 2437 N N . TYR A 1 305 ? 30.721 -11.138 -11.853 1.00 78.50 305 TYR A N 1
ATOM 2438 C CA . TYR A 1 305 ? 30.322 -11.068 -10.448 1.00 78.50 305 TYR A CA 1
ATOM 2439 C C . TYR A 1 305 ? 28.846 -11.445 -10.296 1.00 78.50 305 TYR A C 1
ATOM 2441 O O . TYR A 1 305 ? 28.068 -11.283 -11.233 1.00 78.50 305 TYR A O 1
ATOM 2449 N N . GLY A 1 306 ? 28.446 -11.900 -9.103 1.00 79.50 306 GLY A N 1
ATOM 2450 C CA . GLY A 1 306 ? 27.067 -12.337 -8.841 1.00 79.50 306 GLY A CA 1
ATOM 2451 C C . GLY A 1 306 ? 26.006 -11.235 -8.974 1.00 79.50 306 GLY A C 1
ATOM 2452 O O . GLY A 1 306 ? 24.842 -11.538 -9.215 1.00 79.50 306 GLY A O 1
ATOM 2453 N N . ASN A 1 307 ? 26.398 -9.959 -8.871 1.00 86.88 307 ASN A N 1
ATOM 2454 C CA . ASN A 1 307 ? 25.490 -8.826 -9.035 1.00 86.88 307 ASN A CA 1
ATOM 2455 C C . ASN A 1 307 ? 25.505 -8.287 -10.471 1.00 86.88 307 ASN A C 1
ATOM 2457 O O . ASN A 1 307 ? 26.272 -7.372 -10.778 1.00 86.88 307 ASN A O 1
ATOM 2461 N N . ARG A 1 308 ? 24.627 -8.806 -11.336 1.00 85.69 308 ARG A N 1
ATOM 2462 C CA . ARG A 1 308 ? 24.474 -8.271 -12.703 1.00 85.69 308 ARG A CA 1
ATOM 2463 C C . ARG A 1 308 ? 23.965 -6.825 -12.745 1.00 85.69 308 ARG A C 1
ATOM 2465 O O . ARG A 1 308 ? 24.194 -6.126 -13.718 1.00 85.69 308 ARG A O 1
ATOM 2472 N N . PHE A 1 309 ? 23.299 -6.368 -11.685 1.00 89.25 309 PHE A N 1
ATOM 2473 C CA . PHE A 1 309 ? 22.724 -5.026 -11.580 1.00 89.25 309 PHE A CA 1
ATOM 2474 C C . PHE A 1 309 ? 23.659 -4.040 -10.866 1.00 89.25 309 PHE A C 1
ATOM 2476 O O . PHE A 1 309 ? 23.251 -2.940 -10.511 1.00 89.25 309 PHE A O 1
ATOM 2483 N N . ALA A 1 310 ? 24.936 -4.391 -10.662 1.00 88.75 310 ALA A N 1
ATOM 2484 C CA . ALA A 1 310 ? 25.911 -3.501 -10.027 1.00 88.75 310 ALA A CA 1
ATOM 2485 C C . ALA A 1 310 ? 26.097 -2.165 -10.775 1.00 88.75 310 ALA A C 1
ATOM 2487 O O . ALA A 1 310 ? 26.487 -1.177 -10.158 1.00 88.75 310 ALA A O 1
ATOM 2488 N N . TYR A 1 311 ? 25.792 -2.116 -12.077 1.00 87.62 311 TYR A N 1
ATOM 2489 C CA . TYR A 1 311 ? 25.852 -0.888 -12.876 1.00 87.62 311 TYR A CA 1
ATOM 2490 C C . TYR A 1 311 ? 24.834 0.179 -12.439 1.00 87.62 311 TYR A C 1
ATOM 2492 O O . TYR A 1 311 ? 25.043 1.351 -12.734 1.00 87.62 311 TYR A O 1
ATOM 2500 N N . LEU A 1 312 ? 23.770 -0.201 -11.716 1.00 90.69 312 LEU A N 1
ATOM 2501 C CA . LEU A 1 312 ? 22.827 0.735 -11.089 1.00 90.69 312 LEU A CA 1
ATOM 2502 C C . LEU A 1 312 ? 23.476 1.540 -9.946 1.00 90.69 312 LEU A C 1
ATOM 2504 O O . LEU A 1 312 ? 22.909 2.508 -9.446 1.00 90.69 312 LEU A O 1
ATOM 2508 N N . GLY A 1 313 ? 24.682 1.154 -9.521 1.00 90.62 313 GLY A N 1
ATOM 2509 C CA . GLY A 1 313 ? 25.467 1.906 -8.555 1.00 90.62 313 GLY A CA 1
ATOM 2510 C C . GLY A 1 313 ? 24.782 2.001 -7.194 1.00 90.62 313 GLY A C 1
ATOM 2511 O O . GLY A 1 313 ? 24.329 1.004 -6.635 1.00 90.62 313 GLY A O 1
ATOM 2512 N N . ASN A 1 314 ? 24.762 3.207 -6.639 1.00 89.50 314 ASN A N 1
ATOM 2513 C CA . ASN A 1 314 ? 24.213 3.514 -5.321 1.00 89.50 314 ASN A CA 1
ATOM 2514 C C . ASN A 1 314 ? 22.879 4.272 -5.401 1.00 89.50 314 ASN A C 1
ATOM 2516 O O . ASN A 1 314 ? 22.548 4.987 -4.459 1.00 89.50 314 ASN A O 1
ATOM 2520 N N . GLY A 1 315 ? 22.151 4.169 -6.518 1.00 89.38 315 GLY A N 1
ATOM 2521 C CA . GLY A 1 315 ? 20.836 4.793 -6.697 1.00 89.38 315 GLY A CA 1
ATOM 2522 C C . GLY A 1 315 ? 20.835 6.319 -6.825 1.00 89.38 315 GLY A C 1
ATOM 2523 O O . GLY A 1 315 ? 19.775 6.910 -7.010 1.00 89.38 315 GLY A O 1
ATOM 2524 N N . GLU A 1 316 ? 21.991 6.974 -6.726 1.00 87.94 316 GLU A N 1
ATOM 2525 C CA . GLU A 1 316 ? 22.105 8.427 -6.828 1.00 87.94 316 GLU A CA 1
ATOM 2526 C C . GLU A 1 316 ? 21.978 8.891 -8.277 1.00 87.94 316 GLU A C 1
ATOM 2528 O O . GLU A 1 316 ? 22.583 8.328 -9.192 1.00 87.94 316 GLU A O 1
ATOM 2533 N N . VAL A 1 317 ? 21.252 9.987 -8.472 1.00 87.44 317 VAL A N 1
ATOM 2534 C CA . VAL A 1 317 ? 21.232 10.722 -9.738 1.00 87.44 317 VAL A CA 1
ATOM 2535 C C . VAL A 1 317 ? 21.832 12.110 -9.547 1.00 87.44 317 VAL A C 1
ATOM 2537 O O . VAL A 1 317 ? 21.932 12.616 -8.427 1.00 87.44 317 VAL A O 1
ATOM 2540 N N . LYS A 1 318 ? 22.210 12.760 -10.653 1.00 88.06 318 LYS A N 1
ATOM 2541 C CA . LYS A 1 318 ? 22.751 14.127 -10.637 1.00 88.06 318 LYS A CA 1
ATOM 2542 C C . LYS A 1 318 ? 21.849 15.083 -9.851 1.00 88.06 318 LYS A C 1
ATOM 2544 O O . LYS A 1 318 ? 22.360 15.852 -9.045 1.00 88.06 318 LYS A O 1
ATOM 2549 N N . ALA A 1 319 ? 20.533 14.986 -10.034 1.00 86.19 319 ALA A N 1
ATOM 2550 C CA . ALA A 1 319 ? 19.573 15.832 -9.334 1.00 86.19 319 ALA A CA 1
ATOM 2551 C C . ALA A 1 319 ? 19.650 15.687 -7.802 1.00 86.19 319 ALA A C 1
ATOM 2553 O O . ALA A 1 319 ? 19.730 16.691 -7.101 1.00 86.19 319 ALA A O 1
ATOM 2554 N N . SER A 1 320 ? 19.743 14.454 -7.287 1.00 82.38 320 SER A N 1
ATOM 2555 C CA . SER A 1 320 ? 19.920 14.171 -5.855 1.00 82.38 320 SER A CA 1
ATOM 2556 C C . SER A 1 320 ? 21.225 14.755 -5.314 1.00 82.38 320 SER A C 1
ATOM 2558 O O . SER A 1 320 ? 21.234 15.359 -4.248 1.00 82.38 320 SER A O 1
ATOM 2560 N N . LYS A 1 321 ? 22.326 14.652 -6.069 1.00 85.44 321 LYS A N 1
ATOM 2561 C CA . LYS A 1 3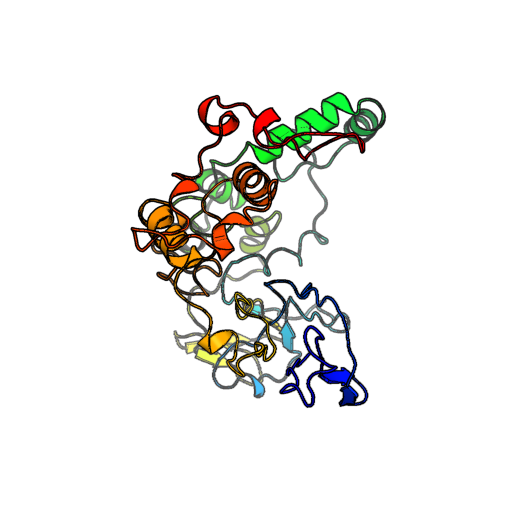21 ? 23.625 15.216 -5.662 1.00 85.44 321 LYS A CA 1
ATOM 2562 C C . LYS A 1 321 ? 23.676 16.739 -5.668 1.00 85.44 321 LYS A C 1
ATOM 2564 O O . LYS A 1 321 ? 24.430 17.317 -4.891 1.00 85.44 321 LYS A O 1
ATOM 2569 N N . MET A 1 322 ? 22.915 17.370 -6.553 1.00 88.38 322 MET A N 1
ATOM 2570 C CA . MET A 1 322 ? 22.887 18.823 -6.709 1.00 88.38 322 MET A CA 1
ATOM 2571 C C . MET A 1 322 ? 21.787 19.493 -5.879 1.00 88.38 322 MET A C 1
ATOM 2573 O O . MET A 1 322 ? 21.693 20.716 -5.913 1.00 88.38 322 MET A O 1
ATOM 2577 N N . ASN A 1 323 ? 20.971 18.718 -5.150 1.00 81.12 323 ASN A N 1
ATOM 2578 C CA . ASN A 1 323 ? 19.732 19.184 -4.519 1.00 81.12 323 ASN A CA 1
ATOM 2579 C C . ASN A 1 323 ? 18.820 19.933 -5.514 1.00 81.12 323 ASN A C 1
ATOM 2581 O O . ASN A 1 323 ? 18.201 20.940 -5.180 1.00 81.12 323 ASN A O 1
ATOM 2585 N N . ASP A 1 324 ? 18.769 19.452 -6.759 1.00 86.88 324 ASP A N 1
ATOM 2586 C CA . ASP A 1 324 ? 17.939 20.020 -7.819 1.00 86.88 324 ASP A CA 1
ATOM 2587 C C . ASP A 1 324 ? 16.527 19.429 -7.744 1.00 86.88 324 ASP A C 1
ATOM 2589 O O . ASP A 1 324 ? 16.250 18.353 -8.280 1.00 86.88 324 ASP A O 1
ATOM 2593 N N . VAL A 1 325 ? 15.631 20.154 -7.073 1.00 79.81 325 VAL A N 1
ATOM 2594 C CA . VAL A 1 325 ? 14.219 19.780 -6.902 1.00 79.81 325 VAL A CA 1
ATOM 2595 C C . VAL A 1 325 ? 13.526 19.543 -8.248 1.00 79.81 325 VAL A C 1
ATOM 2597 O O . VAL A 1 325 ? 12.749 18.593 -8.395 1.00 79.81 325 VAL A O 1
ATOM 2600 N N . HIS A 1 326 ? 13.839 20.343 -9.272 1.00 82.69 326 HIS A N 1
ATOM 2601 C CA . HIS A 1 326 ? 13.224 20.176 -10.586 1.00 82.69 326 HIS A CA 1
ATOM 2602 C C . HIS A 1 326 ? 13.694 18.911 -11.287 1.00 82.69 326 HIS A C 1
ATOM 2604 O O . HIS A 1 326 ? 12.876 18.258 -11.943 1.00 82.69 326 HIS A O 1
ATOM 2610 N N . GLY A 1 327 ? 14.976 18.579 -11.137 1.00 85.56 327 GLY A N 1
ATOM 2611 C CA . GLY A 1 327 ? 15.593 17.374 -11.679 1.00 85.56 327 GLY A CA 1
ATOM 2612 C C . GLY A 1 327 ? 15.181 16.082 -10.964 1.00 85.56 327 GLY A C 1
ATOM 2613 O O . GLY A 1 327 ? 15.353 15.001 -11.523 1.00 85.56 327 GLY A O 1
ATOM 2614 N N . LEU A 1 328 ? 14.616 16.153 -9.752 1.00 83.00 328 LEU A N 1
ATOM 2615 C CA . LEU A 1 328 ? 14.074 14.981 -9.042 1.00 83.00 328 LEU A CA 1
ATOM 2616 C C . LEU A 1 328 ? 12.694 14.554 -9.566 1.00 83.00 328 LEU A C 1
ATOM 2618 O O . LEU A 1 328 ? 12.316 13.384 -9.461 1.00 83.00 328 LEU A O 1
ATOM 2622 N N . SER A 1 329 ? 11.961 15.496 -10.160 1.00 86.69 329 SER A N 1
ATOM 2623 C CA . SER A 1 329 ? 10.580 15.335 -10.619 1.00 86.69 329 SER A CA 1
ATOM 2624 C C . SER A 1 329 ? 10.367 15.776 -12.084 1.00 86.69 329 SER A C 1
ATOM 2626 O O . SER A 1 329 ? 9.388 16.465 -12.384 1.00 86.69 329 SER A O 1
ATOM 2628 N N . PRO A 1 330 ? 11.228 15.381 -13.050 1.00 86.31 330 PRO A N 1
ATOM 2629 C CA . PRO A 1 330 ? 11.124 15.843 -14.442 1.00 86.31 330 PRO A CA 1
ATOM 2630 C C . PRO A 1 330 ? 9.832 15.373 -15.133 1.00 86.31 330 PRO A C 1
ATOM 2632 O O . PRO A 1 330 ? 9.374 15.987 -16.093 1.00 86.31 330 PRO A O 1
ATOM 2635 N N . TYR A 1 331 ? 9.214 14.312 -14.609 1.00 85.38 331 TYR A N 1
ATOM 2636 C CA . TYR A 1 331 ? 7.943 13.757 -15.070 1.00 85.38 331 TYR A CA 1
ATOM 2637 C C . TYR A 1 331 ? 6.719 14.570 -14.613 1.00 85.38 331 TYR A C 1
ATOM 2639 O O . TYR A 1 331 ? 5.667 14.491 -15.252 1.00 85.38 331 TYR A O 1
ATOM 2647 N N . VAL A 1 332 ? 6.835 15.374 -13.546 1.00 86.19 332 VAL A N 1
ATOM 2648 C CA . VAL A 1 332 ? 5.771 16.280 -13.089 1.00 86.19 332 VAL A CA 1
ATOM 2649 C C . VAL A 1 332 ? 5.777 17.508 -13.993 1.00 86.19 332 VAL A C 1
ATOM 2651 O O . VAL A 1 332 ? 6.712 18.308 -13.968 1.00 86.19 332 VAL A O 1
ATOM 2654 N N . ARG A 1 333 ? 4.749 17.634 -14.838 1.00 85.62 333 ARG A N 1
ATOM 2655 C CA . ARG A 1 333 ? 4.673 18.639 -15.914 1.00 85.62 333 ARG A CA 1
ATOM 2656 C C . ARG A 1 333 ? 3.268 19.230 -16.020 1.00 85.62 333 ARG A C 1
ATOM 2658 O O . ARG A 1 333 ? 2.328 18.716 -15.408 1.00 85.62 333 ARG A O 1
ATOM 2665 N N . SER A 1 334 ? 3.134 20.360 -16.710 1.00 84.31 334 SER A N 1
ATOM 2666 C CA . SER A 1 334 ? 1.859 21.074 -16.913 1.00 84.31 334 SER A CA 1
ATOM 2667 C C . SER A 1 334 ? 1.162 20.721 -18.233 1.00 84.31 334 SER A C 1
ATOM 2669 O O . SER A 1 334 ? -0.014 21.026 -18.402 1.00 84.31 334 SER A O 1
ATOM 2671 N N . SER A 1 335 ? 1.874 20.085 -19.163 1.00 85.06 335 SER A N 1
ATOM 2672 C CA . SER A 1 335 ? 1.359 19.614 -20.450 1.00 85.06 335 SER A CA 1
ATOM 2673 C C . SER A 1 335 ? 2.219 18.463 -20.976 1.00 85.06 335 SER A C 1
ATOM 2675 O O . SER A 1 335 ? 3.328 18.237 -20.479 1.00 85.06 335 SER A O 1
ATOM 2677 N N . ASP A 1 336 ? 1.709 17.747 -21.975 1.00 87.94 336 ASP A N 1
ATOM 2678 C CA . ASP A 1 336 ? 2.447 16.691 -22.661 1.00 87.94 336 ASP A CA 1
ATOM 2679 C C . ASP A 1 336 ? 3.354 17.296 -23.740 1.00 87.94 336 ASP A C 1
ATOM 2681 O O . ASP A 1 336 ? 2.891 17.856 -24.731 1.00 87.94 336 ASP A O 1
ATOM 2685 N N . TYR A 1 337 ? 4.662 17.179 -23.534 1.00 88.62 337 TYR A N 1
ATOM 2686 C CA . TYR A 1 337 ? 5.708 17.525 -24.500 1.00 88.62 337 TYR A CA 1
ATOM 2687 C C . TYR A 1 337 ? 6.860 16.514 -24.404 1.00 88.62 337 TYR A C 1
ATOM 2689 O O . TYR A 1 337 ? 6.890 15.691 -23.485 1.00 88.62 337 TYR A O 1
ATOM 2697 N N . ASP A 1 338 ? 7.810 16.547 -25.332 1.00 87.12 338 ASP A N 1
ATOM 2698 C CA . ASP A 1 338 ? 8.986 15.678 -25.252 1.00 87.12 338 ASP A CA 1
ATOM 2699 C C . ASP A 1 338 ? 9.868 16.077 -24.065 1.00 87.12 338 ASP A C 1
ATOM 2701 O O . ASP A 1 338 ? 10.164 17.251 -23.850 1.00 87.12 338 ASP A O 1
ATOM 2705 N N . TRP A 1 339 ? 10.289 15.101 -23.269 1.00 85.88 339 TRP A N 1
ATOM 2706 C CA . TRP A 1 339 ? 11.105 15.323 -22.078 1.00 85.88 339 TRP A CA 1
ATOM 2707 C C . TRP A 1 339 ? 12.132 14.207 -21.923 1.00 85.88 339 TRP A C 1
ATOM 2709 O O . TRP A 1 339 ? 11.973 13.124 -22.488 1.00 85.88 339 TRP A O 1
ATOM 2719 N N . ASP A 1 340 ? 13.176 14.482 -21.145 1.00 82.94 340 ASP A N 1
ATOM 2720 C CA . ASP A 1 340 ? 14.242 13.530 -20.855 1.00 82.94 340 ASP A CA 1
ATOM 2721 C C . ASP A 1 340 ? 14.462 13.418 -19.334 1.00 82.94 340 ASP A C 1
ATOM 2723 O O . ASP A 1 340 ? 14.196 14.345 -18.569 1.00 82.94 340 ASP A O 1
ATOM 2727 N N . VAL A 1 341 ? 14.906 12.238 -18.916 1.00 83.62 341 VAL A N 1
ATOM 2728 C CA . VAL A 1 341 ? 15.300 11.853 -17.559 1.00 83.62 341 VAL A CA 1
ATOM 2729 C C . VAL A 1 341 ? 16.801 12.093 -17.286 1.00 83.62 341 VAL A C 1
ATOM 2731 O O . VAL A 1 341 ? 17.244 11.885 -16.157 1.00 83.62 341 VAL A O 1
ATOM 2734 N N . GLU A 1 342 ? 17.587 12.478 -18.300 1.00 74.06 342 GLU A N 1
ATOM 2735 C CA . GLU A 1 342 ? 19.042 12.728 -18.202 1.00 74.06 342 GLU A CA 1
ATOM 2736 C C . GLU A 1 342 ? 19.472 13.940 -17.364 1.00 74.06 342 GLU A C 1
ATOM 2738 O O . GLU A 1 342 ? 18.872 15.030 -17.499 1.00 74.06 342 GLU A O 1
#